Protein AF-0000000069362728 (afdb_homodimer)

Secondary structure (DSSP, 8-state):
----EEEEEEEEE--SEEEEEEEEEEETTEEEEEEEEEEE-----S-S----HHHHHHTT-EEETTTTEEEEE-SSSEEEEE--HHHHHHHHHHHHHSPPPP-------HHHHT---------S--------SS---/----EEEEEEEEE--SEEEEEEEEEEETTEEEEEEEEEEE-----S-S----HHHHHHTT-EEETTTTEEEEE-SSSEEEEE--HHHHHHHHHHHHHSPPPP-------HHHHT---------S--------SS---

Nearest PDB structures (foldseek):
  7v63-assembly1_B  TM=3.447E-01  e=6.177E+00  Homo sapiens
  7v63-assembly1_B  TM=3.449E-01  e=6.042E+00  Homo sapiens

Solvent-accessible surface area (backbone atoms only — not comparable to full-atom values): 16679 Å² total; per-residue (Å²): 129,82,68,62,46,64,24,78,28,74,36,27,36,75,44,77,44,73,46,77,43,82,45,71,47,48,48,89,84,27,40,43,73,44,82,36,80,41,74,40,62,89,60,47,62,58,58,94,74,80,84,48,67,68,53,37,35,77,49,45,34,36,38,20,75,62,75,37,34,38,35,24,71,35,94,81,44,74,19,56,40,69,68,51,68,70,58,52,49,50,31,51,53,44,48,71,64,49,74,80,36,81,66,64,80,88,64,79,49,51,76,63,62,66,57,59,80,68,68,75,62,68,77,73,79,68,73,75,68,69,74,66,83,71,85,82,129,129,83,68,62,46,65,27,74,58,52,35,26,43,74,45,77,44,74,47,76,43,82,43,72,47,48,49,88,85,27,41,46,74,44,82,36,81,40,71,41,62,90,60,44,61,58,56,94,74,81,83,48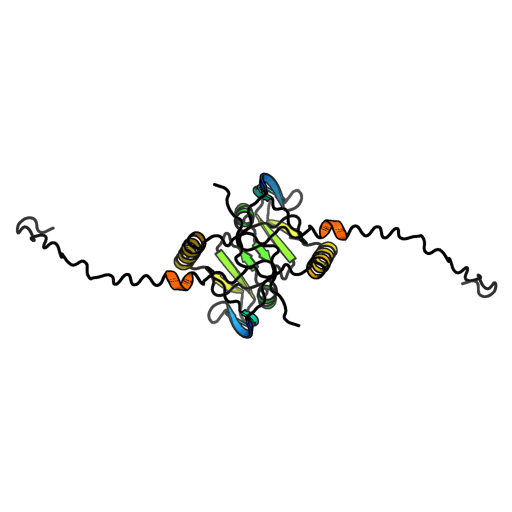,69,68,55,40,35,76,49,44,34,36,37,21,76,62,74,38,35,36,35,26,69,35,94,80,42,75,18,57,40,69,68,51,69,70,58,52,49,50,31,50,53,44,48,71,65,48,72,79,33,81,65,66,80,86,62,79,49,52,76,63,63,67,56,59,80,67,68,75,62,69,78,74,79,70,72,75,68,71,76,67,84,72,85,82,128

pLDDT: mean 73.26, std 24.95, range [25.95, 98.44]

Sequence (274 aa):
MTTALTGFTGYSISPLRTTVLPTTLGEEPRMKTVMTTFMVVDLPSAYNVILGRSTLNMIQAVVSTYHKTIKFPTSVRIGEAWSDPRELRQCYLTTVALPPKPRPTTVPDPREALVPQMMLEPPESLIEVPLKQGKPDMTTALTGFTGYSISPLRTTVLPTTLGEEPRMKTVMTTFMVVDLPSAYNVILGRSTLNMIQAVVSTYHKTIKFPTSVRIGEAWSDPRELRQCYLTTVALPPKPRPTTVPDPREALVPQMMLEPPESLIEVPLKQGKPD

Structure (mmCIF, N/CA/C/O backbone):
data_AF-0000000069362728-model_v1
#
loop_
_entity.id
_entity.type
_entity.pdbx_description
1 polymer 'Reverse transcriptase domain-containing protein'
#
loop_
_atom_site.group_PDB
_atom_site.id
_atom_site.type_symbol
_atom_site.label_atom_id
_atom_site.label_alt_id
_atom_site.label_comp_id
_atom_site.label_asym_id
_atom_site.label_entity_id
_atom_site.label_seq_id
_atom_site.pdbx_PDB_ins_code
_atom_site.Cartn_x
_atom_site.Cartn_y
_atom_site.Cartn_z
_atom_site.occupancy
_atom_site.B_iso_or_equiv
_atom_site.auth_seq_id
_atom_site.auth_comp_id
_atom_site.auth_asym_id
_atom_site.auth_atom_id
_atom_site.pdbx_PDB_model_num
ATOM 1 N N . MET A 1 1 ? -20.312 9.367 13.242 1 36.09 1 MET A N 1
ATOM 2 C CA . MET A 1 1 ? -18.875 9.312 13.531 1 36.09 1 MET A CA 1
ATOM 3 C C . MET A 1 1 ? -18.047 9.523 12.266 1 36.09 1 MET A C 1
ATOM 5 O O . MET A 1 1 ? -18.266 8.844 11.266 1 36.09 1 MET A O 1
ATOM 9 N N . THR A 1 2 ? -17.688 10.703 12.125 1 48.38 2 THR A N 1
ATOM 10 C CA . THR A 1 2 ? -16.953 11.078 10.914 1 48.38 2 THR A CA 1
ATOM 11 C C . THR A 1 2 ? -15.617 10.352 10.844 1 48.38 2 THR A C 1
ATOM 13 O O . THR A 1 2 ? -14.805 10.445 11.773 1 48.38 2 THR A O 1
ATOM 16 N N . THR A 1 3 ? -15.555 9.211 10.242 1 58.31 3 THR A N 1
ATOM 17 C CA . THR A 1 3 ? -14.344 8.414 10.125 1 58.31 3 THR A CA 1
ATOM 18 C C . THR A 1 3 ? -13.227 9.227 9.477 1 58.31 3 THR A C 1
ATOM 20 O O . THR A 1 3 ? -13.414 9.828 8.422 1 58.31 3 THR A O 1
ATOM 23 N N . ALA A 1 4 ? -12.312 9.523 10.336 1 63.94 4 ALA A N 1
ATOM 24 C CA . ALA A 1 4 ? -11.156 10.273 9.852 1 63.94 4 ALA A CA 1
ATOM 25 C C . ALA A 1 4 ? -10.219 9.375 9.055 1 63.94 4 ALA A C 1
ATOM 27 O O . ALA A 1 4 ? -10.094 8.18 9.336 1 63.94 4 ALA A O 1
ATOM 28 N N . LEU A 1 5 ? -9.766 9.891 7.906 1 66.06 5 LEU A N 1
ATOM 29 C CA . LEU A 1 5 ? -8.742 9.203 7.117 1 66.06 5 LEU A CA 1
ATOM 30 C C . LEU A 1 5 ? -7.348 9.5 7.66 1 66.06 5 LEU A C 1
ATOM 32 O O . LEU A 1 5 ? -6.988 10.664 7.852 1 66.06 5 LEU A O 1
ATOM 36 N N . THR A 1 6 ? -6.691 8.453 8.094 1 65.81 6 THR A N 1
ATOM 37 C CA . THR A 1 6 ? -5.332 8.609 8.594 1 65.81 6 THR A CA 1
ATOM 38 C C . THR A 1 6 ? -4.324 7.988 7.633 1 65.81 6 THR A C 1
ATOM 40 O O . THR A 1 6 ? -4.598 6.949 7.031 1 65.81 6 THR A O 1
ATOM 43 N N . GLY A 1 7 ? -3.135 8.695 7.551 1 64.88 7 GLY A N 1
ATOM 44 C CA . GLY A 1 7 ? -2.053 8.125 6.766 1 64.88 7 GLY A CA 1
ATOM 45 C C . GLY A 1 7 ? -1.811 8.867 5.461 1 64.88 7 GLY A C 1
ATOM 46 O O . GLY A 1 7 ? -0.967 9.758 5.395 1 64.88 7 GLY A O 1
ATOM 47 N N . PHE A 1 8 ? -2.742 8.508 4.547 1 64 8 PHE A N 1
ATOM 48 C CA . PHE A 1 8 ? -2.555 9.133 3.242 1 64 8 PHE A CA 1
ATOM 49 C C . PHE A 1 8 ? -3.145 10.539 3.229 1 64 8 PHE A C 1
ATOM 51 O O . PHE A 1 8 ? -4.332 10.719 2.953 1 64 8 PHE A O 1
ATOM 58 N N . THR A 1 9 ? -2.197 11.383 3.68 1 64.25 9 THR A N 1
ATOM 59 C CA . THR A 1 9 ? -2.609 12.781 3.688 1 64.25 9 THR A CA 1
ATOM 60 C C . THR A 1 9 ? -1.762 13.602 2.719 1 64.25 9 THR A C 1
ATOM 62 O O . THR A 1 9 ? -0.705 13.148 2.273 1 64.25 9 THR A O 1
ATOM 65 N N . GLY A 1 10 ? -2.246 14.336 1.897 1 64 10 GLY A N 1
ATOM 66 C CA . GLY A 1 10 ? -1.568 15.25 0.991 1 64 10 GLY A CA 1
ATOM 67 C C . GLY A 1 10 ? -0.46 16.047 1.66 1 64 10 GLY A C 1
ATOM 68 O O . GLY A 1 10 ? 0.234 16.828 1.007 1 64 10 GLY A O 1
ATOM 69 N N . TYR A 1 11 ? -0.183 15.688 2.867 1 64.88 11 TYR A N 1
ATOM 70 C CA . TYR A 1 11 ? 0.818 16.453 3.596 1 64.88 11 TYR A CA 1
ATOM 71 C C . TYR A 1 11 ? 2.197 15.828 3.461 1 64.88 11 TYR A C 1
ATOM 73 O O . TYR A 1 11 ? 2.316 14.648 3.115 1 64.88 11 TYR A O 1
ATOM 81 N N . SER A 1 12 ? 3.164 16.719 3.684 1 67.88 12 SER A N 1
ATOM 82 C CA . SER A 1 12 ? 4.547 16.266 3.607 1 67.88 12 SER A CA 1
ATOM 83 C C . SER A 1 12 ? 5.254 16.406 4.949 1 67.88 12 SER A C 1
ATOM 85 O O . SER A 1 12 ? 4.957 17.328 5.715 1 67.88 12 SER A O 1
ATOM 87 N N . ILE A 1 13 ? 6.043 15.445 5.23 1 73.38 13 ILE A N 1
ATOM 88 C CA . ILE A 1 13 ? 6.875 15.492 6.43 1 73.38 13 ILE A CA 1
ATOM 89 C C . ILE A 1 13 ? 8.344 15.391 6.047 1 73.38 13 ILE A C 1
ATOM 91 O O . ILE A 1 13 ? 8.703 14.68 5.102 1 73.38 13 ILE A O 1
ATOM 95 N N . SER A 1 14 ? 9.102 16.219 6.809 1 75.81 14 SER A N 1
ATOM 96 C CA . SER A 1 14 ? 10.547 16.094 6.613 1 75.81 14 SER A CA 1
ATOM 97 C C . SER A 1 14 ? 11.133 14.984 7.465 1 75.81 14 SER A C 1
ATOM 99 O O . SER A 1 14 ? 10.961 14.969 8.688 1 75.81 14 SER A O 1
ATOM 101 N N . PRO A 1 15 ? 11.797 14.141 6.801 1 82 15 PRO A N 1
ATOM 102 C CA . PRO A 1 15 ? 12.406 13.078 7.598 1 82 15 PRO A CA 1
ATOM 103 C C . PRO A 1 15 ? 13.539 13.586 8.484 1 82 15 PRO A C 1
ATOM 105 O O . PRO A 1 15 ? 14.203 14.57 8.148 1 82 15 PRO A O 1
ATOM 108 N N . LEU A 1 16 ? 13.703 12.938 9.609 1 86.56 16 LEU A N 1
ATOM 109 C CA . LEU A 1 16 ? 14.82 13.242 10.492 1 86.56 16 LEU A CA 1
ATOM 110 C C . LEU A 1 16 ? 16.156 12.898 9.836 1 86.56 16 LEU A C 1
ATOM 112 O O . LEU A 1 16 ? 17.125 13.648 9.953 1 86.56 16 LEU A O 1
ATOM 116 N N . ARG A 1 17 ? 16.172 11.805 9.188 1 90.56 17 ARG A N 1
ATOM 117 C CA . ARG A 1 17 ? 17.359 11.32 8.492 1 90.56 17 ARG A CA 1
ATOM 118 C C . ARG A 1 17 ? 17 10.203 7.512 1 90.56 17 ARG A C 1
ATOM 120 O O . ARG A 1 17 ? 15.875 9.695 7.527 1 90.56 17 ARG A O 1
ATOM 127 N N . THR A 1 18 ? 17.969 10.016 6.715 1 90.75 18 THR A N 1
ATOM 128 C CA . THR A 1 18 ? 17.891 8.867 5.812 1 90.75 18 THR A CA 1
ATOM 129 C C . THR A 1 18 ? 19 7.863 6.125 1 90.75 18 THR A C 1
ATOM 131 O O . THR A 1 18 ? 20.125 8.25 6.461 1 90.75 18 THR A O 1
ATOM 134 N N . THR A 1 19 ? 18.656 6.621 6.086 1 94.25 19 THR A N 1
ATOM 135 C CA . THR A 1 19 ? 19.641 5.574 6.348 1 94.25 19 THR A CA 1
ATOM 136 C C . THR A 1 19 ? 19.438 4.391 5.406 1 94.25 19 THR A C 1
ATOM 138 O O . THR A 1 19 ? 18.328 4.18 4.902 1 94.25 19 THR A O 1
ATOM 141 N N . VAL A 1 20 ? 20.531 3.705 5.164 1 95.94 20 VAL A N 1
ATOM 142 C CA . VAL A 1 20 ? 20.484 2.49 4.355 1 95.94 20 VAL A CA 1
ATOM 143 C C . VAL A 1 20 ? 20.719 1.269 5.242 1 95.94 20 VAL A C 1
ATOM 145 O O . VAL A 1 20 ? 21.703 1.194 5.961 1 95.94 20 VAL A O 1
ATOM 148 N N . LEU A 1 21 ? 19.766 0.344 5.25 1 96.75 21 LEU A N 1
ATOM 149 C CA . LEU A 1 21 ? 19.844 -0.857 6.07 1 96.75 21 LEU A CA 1
ATOM 150 C C . LEU A 1 21 ? 19.547 -2.102 5.246 1 96.75 21 LEU A C 1
ATOM 152 O O . LEU A 1 21 ? 18.734 -2.051 4.309 1 96.75 21 LEU A O 1
ATOM 156 N N . PRO A 1 22 ? 20.219 -3.25 5.621 1 97.5 22 PRO A N 1
ATOM 157 C CA . PRO A 1 22 ? 19.781 -4.504 5.008 1 97.5 22 PRO A CA 1
ATOM 158 C C . PRO A 1 22 ? 18.391 -4.941 5.484 1 97.5 22 PRO A C 1
ATOM 160 O O . PRO A 1 22 ? 18.125 -4.918 6.688 1 97.5 22 PRO A O 1
ATOM 163 N N . THR A 1 23 ? 17.531 -5.207 4.551 1 96.94 23 THR A N 1
ATOM 164 C CA . THR A 1 23 ? 16.188 -5.727 4.824 1 96.94 23 THR A CA 1
ATOM 165 C C . THR A 1 23 ? 16.047 -7.152 4.309 1 96.94 23 THR A C 1
ATOM 167 O O . THR A 1 23 ? 16.25 -7.41 3.119 1 96.94 23 THR A O 1
ATOM 170 N N . THR A 1 24 ? 15.742 -8.094 5.23 1 96.75 24 THR A N 1
ATOM 171 C CA . THR A 1 24 ? 15.625 -9.492 4.852 1 96.75 24 THR A CA 1
ATOM 172 C C . THR A 1 24 ? 14.18 -9.969 4.973 1 96.75 24 THR A C 1
ATOM 174 O O . THR A 1 24 ? 13.523 -9.727 5.988 1 96.75 24 THR A O 1
ATOM 177 N N . LEU A 1 25 ? 13.75 -10.539 3.938 1 96.69 25 LEU A N 1
ATOM 178 C CA . LEU A 1 25 ? 12.445 -11.195 3.967 1 96.69 25 LEU A CA 1
ATOM 179 C C . LEU A 1 25 ? 12.602 -12.711 3.893 1 96.69 25 LEU A C 1
ATOM 181 O O . LEU A 1 25 ? 13.43 -13.219 3.135 1 96.69 25 LEU A O 1
ATOM 185 N N . GLY A 1 26 ? 11.703 -13.352 4.609 1 95.06 26 GLY A N 1
ATOM 186 C CA . GLY A 1 26 ? 11.734 -14.805 4.594 1 95.06 26 GLY A CA 1
ATOM 187 C C . GLY A 1 26 ? 12.719 -15.398 5.586 1 95.06 26 GLY A C 1
ATOM 188 O O . GLY A 1 26 ? 13.305 -14.672 6.391 1 95.06 26 GLY A O 1
ATOM 189 N N . GLU A 1 27 ? 12.758 -16.719 5.57 1 93.25 27 GLU A N 1
ATOM 190 C CA . GLU A 1 27 ? 13.664 -17.484 6.426 1 93.25 27 GLU A CA 1
ATOM 191 C C . GLU A 1 27 ? 14.523 -18.438 5.609 1 93.25 27 GLU A C 1
ATOM 193 O O . GLU A 1 27 ? 14.148 -18.828 4.504 1 93.25 27 GLU A O 1
ATOM 198 N N . GLU A 1 28 ? 15.68 -18.766 6.176 1 92.56 28 GLU A N 1
ATOM 199 C CA . GLU A 1 28 ? 16.547 -19.719 5.492 1 92.56 28 GLU A CA 1
ATOM 200 C C . GLU A 1 28 ? 15.836 -21.047 5.266 1 92.56 28 GLU A C 1
ATOM 202 O O . GLU A 1 28 ? 15.102 -21.516 6.133 1 92.56 28 GLU A O 1
ATOM 207 N N . PRO A 1 29 ? 16.062 -21.609 4.133 1 94.31 29 PRO A N 1
ATOM 208 C CA . PRO A 1 29 ? 16.969 -21.203 3.045 1 94.31 29 PRO A CA 1
ATOM 209 C C . PRO A 1 29 ? 16.281 -20.281 2.031 1 94.31 29 PRO A C 1
ATOM 211 O O . PRO A 1 29 ? 16.922 -19.859 1.067 1 94.31 29 PRO A O 1
ATOM 214 N N . ARG A 1 30 ? 15.031 -20.016 2.201 1 96.12 30 ARG A N 1
ATOM 215 C CA . ARG A 1 30 ? 14.281 -19.203 1.245 1 96.12 30 ARG A CA 1
ATOM 216 C C . ARG A 1 30 ? 14.141 -17.766 1.736 1 96.12 30 ARG A C 1
ATOM 218 O O . ARG A 1 30 ? 13.062 -17.359 2.162 1 96.12 30 ARG A O 1
ATOM 225 N N . MET A 1 31 ? 15.305 -17.078 1.645 1 96.06 31 MET A N 1
ATOM 226 C CA . MET A 1 31 ? 15.305 -15.695 2.105 1 96.06 31 MET A CA 1
ATOM 227 C C . MET A 1 31 ? 15.953 -14.781 1.074 1 96.06 31 MET A C 1
ATOM 229 O O . MET A 1 31 ? 16.703 -15.242 0.207 1 96.06 31 MET A O 1
ATOM 233 N N . LYS A 1 32 ? 15.633 -13.547 1.107 1 96.5 32 LYS A N 1
ATOM 234 C CA . LYS A 1 32 ? 16.188 -12.508 0.244 1 96.5 32 LYS A CA 1
ATOM 235 C C . LYS A 1 32 ? 16.5 -11.242 1.036 1 96.5 32 LYS A C 1
ATOM 237 O O . LYS A 1 32 ? 15.672 -10.789 1.831 1 96.5 32 LYS A O 1
ATOM 242 N N . THR A 1 33 ? 17.75 -10.773 0.874 1 96.88 33 THR A N 1
ATOM 243 C CA . THR A 1 33 ? 18.188 -9.547 1.538 1 96.88 33 THR A CA 1
ATOM 244 C C . THR A 1 33 ? 18.484 -8.461 0.516 1 96.88 33 THR A C 1
ATOM 246 O O . THR A 1 33 ? 19.172 -8.703 -0.481 1 96.88 33 THR A O 1
ATOM 249 N N . VAL A 1 34 ? 17.906 -7.285 0.786 1 97.38 34 VAL A N 1
ATOM 250 C CA . VAL A 1 34 ? 18.188 -6.133 -0.065 1 97.38 34 VAL A CA 1
ATOM 251 C C . VAL A 1 34 ? 18.594 -4.941 0.796 1 97.38 34 VAL A C 1
ATOM 253 O O . VAL A 1 34 ? 18.219 -4.863 1.971 1 97.38 34 VAL A O 1
ATOM 256 N N . MET A 1 35 ? 19.344 -4.027 0.159 1 97.88 35 MET A N 1
ATOM 257 C CA . MET A 1 35 ? 19.672 -2.773 0.833 1 97.88 35 MET A CA 1
ATOM 258 C C . MET A 1 35 ? 18.578 -1.732 0.606 1 97.88 35 MET A C 1
ATOM 260 O O . MET A 1 35 ? 18.344 -1.31 -0.527 1 97.88 35 MET A O 1
ATOM 264 N N . THR A 1 36 ? 17.938 -1.328 1.746 1 96.31 36 THR A N 1
ATOM 265 C CA . THR A 1 36 ? 16.797 -0.416 1.655 1 96.31 36 THR A CA 1
ATOM 266 C C . THR A 1 36 ? 17.156 0.948 2.24 1 96.31 36 THR A C 1
ATOM 268 O O . THR A 1 36 ? 17.797 1.031 3.293 1 96.31 36 THR A O 1
ATOM 271 N N . THR A 1 37 ? 16.75 2.004 1.484 1 93.94 37 THR A N 1
ATOM 272 C CA . THR A 1 37 ? 16.844 3.354 2.025 1 93.94 37 THR A CA 1
ATOM 273 C C . THR A 1 37 ? 15.602 3.693 2.848 1 93.94 37 THR A C 1
ATOM 275 O O . THR A 1 37 ? 14.484 3.699 2.322 1 93.94 37 THR A O 1
ATOM 278 N N . PHE A 1 38 ? 15.859 3.994 4.109 1 92.44 38 PHE A N 1
ATOM 279 C CA . PHE A 1 38 ? 14.766 4.363 5 1 92.44 38 PHE A CA 1
ATOM 280 C C . PHE A 1 38 ? 14.797 5.855 5.301 1 92.44 38 PHE A C 1
ATOM 282 O O . PHE A 1 38 ? 15.859 6.43 5.52 1 92.44 38 PHE A O 1
ATOM 289 N N . MET A 1 39 ? 13.633 6.445 5.176 1 88.62 39 MET A N 1
ATOM 290 C CA . MET A 1 39 ? 13.422 7.77 5.754 1 88.62 39 MET A CA 1
ATOM 291 C C . MET A 1 39 ? 12.898 7.664 7.18 1 88.62 39 MET A C 1
ATOM 293 O O . MET A 1 39 ? 11.836 7.086 7.418 1 88.62 39 MET A O 1
ATOM 297 N N . VAL A 1 40 ? 13.672 8.219 8.094 1 89 40 VAL A N 1
ATOM 298 C CA . VAL A 1 40 ? 13.312 8.117 9.5 1 89 40 VAL A CA 1
ATOM 299 C C . VAL A 1 40 ? 12.492 9.336 9.922 1 89 40 VAL A C 1
ATOM 301 O O . VAL A 1 40 ? 12.922 10.477 9.734 1 89 40 VAL A O 1
ATOM 304 N N . VAL A 1 41 ? 11.32 9.023 10.328 1 83.38 41 VAL A N 1
ATOM 305 C CA . VAL A 1 41 ? 10.438 10.094 10.781 1 83.38 41 VAL A CA 1
ATOM 306 C C . VAL A 1 41 ? 10.086 9.891 12.25 1 83.38 41 VAL A C 1
ATOM 308 O O . VAL A 1 41 ? 10.086 8.758 12.742 1 83.38 41 VAL A O 1
ATOM 311 N N . ASP A 1 42 ? 9.93 11.016 12.867 1 79.56 42 ASP A N 1
ATOM 312 C CA . ASP A 1 42 ? 9.531 10.977 14.273 1 79.56 42 ASP A CA 1
ATOM 313 C C . ASP A 1 42 ? 8.055 11.305 14.438 1 79.56 42 ASP A C 1
ATOM 315 O O . ASP A 1 42 ? 7.691 12.453 14.711 1 79.56 42 ASP A O 1
ATOM 319 N N . LEU A 1 43 ? 7.215 10.289 14.281 1 76 43 LEU A N 1
ATOM 320 C CA . LEU A 1 43 ? 5.77 10.43 14.422 1 76 43 LEU A CA 1
ATOM 321 C C . LEU A 1 43 ? 5.168 9.195 15.078 1 76 43 LEU A C 1
ATOM 323 O O . LEU A 1 43 ? 5.656 8.078 14.883 1 76 43 LEU A O 1
ATOM 327 N N . PRO A 1 44 ? 4.168 9.461 15.852 1 75 44 PRO A N 1
ATOM 328 C CA . PRO A 1 44 ? 3.449 8.305 16.375 1 75 44 PRO A CA 1
ATOM 329 C C . PRO A 1 44 ? 2.844 7.438 15.273 1 75 44 PRO A C 1
ATOM 331 O O . PRO A 1 44 ? 2.197 7.953 14.359 1 75 44 PRO A O 1
ATOM 334 N N . SER A 1 45 ? 3.215 6.168 15.367 1 77.62 45 SER A N 1
ATOM 335 C CA . SER A 1 45 ? 2.709 5.234 14.367 1 77.62 45 SER A CA 1
ATOM 336 C C . SER A 1 45 ? 2.553 3.834 14.945 1 77.62 45 SER A C 1
ATOM 338 O O . SER A 1 45 ? 3.234 3.473 15.906 1 77.62 45 SER A O 1
ATOM 340 N N . ALA A 1 46 ? 1.625 3.16 14.367 1 79.69 46 ALA A N 1
ATOM 341 C CA . ALA A 1 46 ? 1.455 1.756 14.727 1 79.69 46 ALA A CA 1
ATOM 342 C C . ALA A 1 46 ? 2.572 0.899 14.141 1 79.69 46 ALA A C 1
ATOM 344 O O . ALA A 1 46 ? 2.754 -0.255 14.539 1 79.69 46 ALA A O 1
ATOM 345 N N . TYR A 1 47 ? 3.297 1.505 13.273 1 83.25 47 TYR A N 1
ATOM 346 C CA . TYR A 1 47 ? 4.324 0.746 12.562 1 83.25 47 TYR A CA 1
ATOM 347 C C . TYR A 1 47 ? 5.707 1.322 12.836 1 83.25 47 TYR A C 1
ATOM 349 O O . TYR A 1 47 ? 5.875 2.541 12.914 1 83.25 47 TYR A O 1
ATOM 357 N N . ASN A 1 48 ? 6.629 0.385 12.891 1 83.69 48 ASN A N 1
ATOM 358 C CA . ASN A 1 48 ? 8.016 0.815 12.984 1 83.69 48 ASN A CA 1
ATOM 359 C C . ASN A 1 48 ? 8.633 1.027 11.602 1 83.69 48 ASN A C 1
ATOM 361 O O . ASN A 1 48 ? 9.562 1.823 11.453 1 83.69 48 ASN A O 1
ATOM 365 N N . VAL A 1 49 ? 8.102 0.218 10.695 1 89.56 49 VAL A N 1
ATOM 366 C CA . VAL A 1 49 ? 8.625 0.287 9.336 1 89.56 49 VAL A CA 1
ATOM 367 C C . VAL A 1 49 ? 7.48 0.148 8.328 1 89.56 49 VAL A C 1
ATOM 369 O O . VAL A 1 49 ? 6.586 -0.683 8.508 1 89.56 49 VAL A O 1
ATOM 372 N N . ILE A 1 50 ? 7.523 0.956 7.418 1 87.19 50 ILE A N 1
ATOM 373 C CA . ILE A 1 50 ? 6.668 0.804 6.246 1 87.19 50 ILE A CA 1
ATOM 374 C C . ILE A 1 50 ? 7.527 0.573 5.008 1 87.19 50 ILE A C 1
ATOM 376 O O . ILE A 1 50 ? 8.375 1.402 4.668 1 87.19 50 ILE A O 1
ATOM 380 N N . LEU A 1 51 ? 7.297 -0.507 4.348 1 90.88 51 LEU A N 1
ATOM 381 C CA . LEU A 1 51 ? 8.031 -0.801 3.121 1 90.88 51 LEU A CA 1
ATOM 382 C C . LEU A 1 51 ? 7.32 -0.206 1.91 1 90.88 51 LEU A C 1
ATOM 384 O O . LEU A 1 51 ? 6.145 -0.5 1.666 1 90.88 51 LEU A O 1
ATOM 388 N N . GLY A 1 52 ? 7.988 0.586 1.282 1 87.31 52 GLY A N 1
ATOM 389 C CA . GLY A 1 52 ? 7.422 1.197 0.089 1 87.31 52 GLY A CA 1
ATOM 390 C C . GLY A 1 52 ? 7.609 0.354 -1.158 1 87.31 52 GLY A C 1
ATOM 391 O O . GLY A 1 52 ? 8.242 -0.701 -1.111 1 87.31 52 GLY A O 1
ATOM 392 N N . ARG A 1 53 ? 7.121 0.9 -2.189 1 87.81 53 ARG A N 1
ATOM 393 C CA . ARG A 1 53 ? 7.117 0.211 -3.477 1 87.81 53 ARG A CA 1
ATOM 394 C C . ARG A 1 53 ? 8.539 -0.107 -3.934 1 87.81 53 ARG A C 1
ATOM 396 O O . ARG A 1 53 ? 8.781 -1.159 -4.527 1 87.81 53 ARG A O 1
ATOM 403 N N . SER A 1 54 ? 9.43 0.785 -3.703 1 90.56 54 SER A N 1
ATOM 404 C CA . SER A 1 54 ? 10.805 0.577 -4.137 1 90.56 54 SER A CA 1
ATOM 405 C C . SER A 1 54 ? 11.391 -0.694 -3.529 1 90.56 54 SER A C 1
ATOM 407 O O . SER A 1 54 ? 11.984 -1.509 -4.238 1 90.56 54 SER A O 1
ATOM 409 N N . THR A 1 55 ? 11.195 -0.801 -2.246 1 95.06 55 THR A N 1
ATOM 410 C CA . THR A 1 55 ? 11.703 -1.992 -1.573 1 95.06 55 THR A CA 1
ATOM 411 C C . THR A 1 55 ? 10.969 -3.24 -2.061 1 95.06 55 THR A C 1
ATOM 413 O O . THR A 1 55 ? 11.602 -4.266 -2.33 1 95.06 55 THR A O 1
ATOM 416 N N . LEU A 1 56 ? 9.719 -3.184 -2.199 1 96.31 56 LEU A N 1
ATOM 417 C CA . LEU A 1 56 ? 8.922 -4.316 -2.658 1 96.31 56 LEU A CA 1
ATOM 418 C C . LEU A 1 56 ? 9.344 -4.742 -4.062 1 96.31 56 LEU A C 1
ATOM 420 O O . LEU A 1 56 ? 9.367 -5.934 -4.371 1 96.31 56 LEU A O 1
ATOM 424 N N . ASN A 1 57 ? 9.672 -3.779 -4.832 1 96.38 57 ASN A N 1
ATOM 425 C CA . ASN A 1 57 ? 10.117 -4.082 -6.188 1 96.38 57 ASN A CA 1
ATOM 426 C C . ASN A 1 57 ? 11.484 -4.762 -6.188 1 96.38 57 ASN A C 1
ATOM 428 O O . ASN A 1 57 ? 11.711 -5.703 -6.949 1 96.38 57 ASN A O 1
ATOM 432 N N . MET A 1 58 ? 12.336 -4.258 -5.348 1 96.81 58 MET A N 1
ATOM 433 C CA . MET A 1 58 ? 13.664 -4.859 -5.258 1 96.81 58 MET A CA 1
ATOM 434 C C . MET A 1 58 ? 13.57 -6.336 -4.879 1 96.81 58 MET A C 1
ATOM 436 O O . MET A 1 58 ? 14.367 -7.152 -5.34 1 96.81 58 MET A O 1
ATOM 440 N N . ILE A 1 59 ? 12.57 -6.641 -4.137 1 97.12 59 ILE A N 1
ATOM 441 C CA . ILE A 1 59 ? 12.398 -8.008 -3.664 1 97.12 59 ILE A CA 1
ATOM 442 C C . ILE A 1 59 ? 11.484 -8.781 -4.625 1 97.12 59 ILE A C 1
ATOM 444 O O . ILE A 1 59 ? 11.289 -9.984 -4.465 1 97.12 59 ILE A O 1
ATOM 448 N N . GLN A 1 60 ? 10.945 -8.047 -5.59 1 98 60 GLN A N 1
ATOM 449 C CA . GLN A 1 60 ? 9.969 -8.602 -6.523 1 98 60 GLN A CA 1
ATOM 450 C C . GLN A 1 60 ? 8.812 -9.258 -5.781 1 98 60 GLN A C 1
ATOM 452 O O . GLN A 1 60 ? 8.438 -10.391 -6.09 1 98 60 GLN A O 1
ATOM 457 N N . ALA A 1 61 ? 8.344 -8.562 -4.855 1 98.06 61 ALA A N 1
ATOM 458 C CA . ALA A 1 61 ? 7.324 -9.086 -3.949 1 98.06 61 ALA A CA 1
ATOM 459 C C . ALA A 1 61 ? 5.965 -9.172 -4.645 1 98.06 61 ALA A C 1
ATOM 461 O O . ALA A 1 61 ? 5.586 -8.273 -5.398 1 98.06 61 ALA A O 1
ATOM 462 N N . VAL A 1 62 ? 5.312 -10.266 -4.41 1 98.44 62 VAL A N 1
ATOM 463 C CA . VAL A 1 62 ? 3.893 -10.438 -4.703 1 98.44 62 VAL A CA 1
ATOM 464 C C . VAL A 1 62 ? 3.096 -10.461 -3.4 1 98.44 62 VAL A C 1
ATOM 466 O O . VAL A 1 62 ? 3.316 -11.328 -2.547 1 98.44 62 VAL A O 1
ATOM 469 N N . VAL A 1 63 ? 2.16 -9.516 -3.309 1 97.88 63 VAL A N 1
ATOM 470 C CA . VAL A 1 63 ? 1.531 -9.281 -2.014 1 97.88 63 VAL A CA 1
ATOM 471 C C . VAL A 1 63 ? 0.046 -9.625 -2.09 1 97.88 63 VAL A C 1
ATOM 473 O O . VAL A 1 63 ? -0.641 -9.234 -3.037 1 97.88 63 VAL A O 1
ATOM 476 N N . SER A 1 64 ? -0.405 -10.328 -1.068 1 97.69 64 SER A N 1
ATOM 477 C CA . SER A 1 64 ? -1.832 -10.539 -0.845 1 97.69 64 SER A CA 1
ATOM 478 C C . SER A 1 64 ? -2.225 -10.195 0.587 1 97.69 64 SER A C 1
ATOM 480 O O . SER A 1 64 ? -1.91 -10.938 1.52 1 97.69 64 SER A O 1
ATOM 482 N N . THR A 1 65 ? -2.875 -9.141 0.705 1 94.06 65 THR A N 1
ATOM 483 C CA . THR A 1 65 ? -3.33 -8.781 2.043 1 94.06 65 THR A CA 1
ATOM 484 C C . THR A 1 65 ? -4.457 -9.703 2.498 1 94.06 65 THR A C 1
ATOM 486 O O . THR A 1 65 ? -4.637 -9.93 3.697 1 94.06 65 THR A O 1
ATOM 489 N N . TYR A 1 66 ? -5.203 -10.289 1.615 1 94.94 66 TYR A N 1
ATOM 490 C CA . TYR A 1 66 ? -6.25 -11.258 1.912 1 94.94 66 TYR A CA 1
ATOM 491 C C . TYR A 1 66 ? -5.66 -12.508 2.568 1 94.94 66 TYR A C 1
ATOM 493 O O . TYR A 1 66 ? -6.168 -12.969 3.594 1 94.94 66 TYR A O 1
ATOM 501 N N . HIS A 1 67 ? -4.617 -12.875 2 1 95.38 67 HIS A N 1
ATOM 502 C CA . HIS A 1 67 ? -3.975 -14.078 2.518 1 95.38 67 HIS A CA 1
ATOM 503 C C . HIS A 1 67 ? -2.914 -13.734 3.557 1 95.38 67 HIS A C 1
ATOM 505 O O . HIS A 1 67 ? -2.283 -14.625 4.129 1 95.38 67 HIS A O 1
ATOM 511 N N . LYS A 1 68 ? -2.641 -12.453 3.701 1 94.75 68 LYS A N 1
ATOM 512 C CA . LYS A 1 68 ? -1.665 -11.961 4.668 1 94.75 68 LYS A CA 1
ATOM 513 C C . LYS A 1 68 ? -0.282 -12.547 4.41 1 94.75 68 LYS A C 1
ATOM 515 O O . LYS A 1 68 ? 0.396 -12.984 5.34 1 94.75 68 LYS A O 1
ATOM 520 N N . THR A 1 69 ? 0.047 -12.523 3.133 1 96.31 69 THR A N 1
ATOM 521 C CA . THR A 1 69 ? 1.287 -13.18 2.729 1 96.31 69 THR A CA 1
ATOM 522 C C . THR A 1 69 ? 2.014 -12.352 1.672 1 96.31 69 THR A C 1
ATOM 524 O O . THR A 1 69 ? 1.381 -11.625 0.898 1 96.31 69 THR A O 1
ATOM 527 N N . ILE A 1 70 ? 3.277 -12.477 1.701 1 97.56 70 ILE A N 1
ATOM 528 C CA . ILE A 1 70 ? 4.168 -11.969 0.665 1 97.56 70 ILE A CA 1
ATOM 529 C C . ILE A 1 70 ? 4.992 -13.109 0.079 1 97.56 70 ILE A C 1
ATOM 531 O O . ILE A 1 70 ? 5.57 -13.906 0.819 1 97.56 70 ILE A O 1
ATOM 535 N N . LYS A 1 71 ? 5.004 -13.242 -1.178 1 98.19 71 LYS A N 1
ATOM 536 C CA . LYS A 1 71 ? 5.859 -14.195 -1.873 1 98.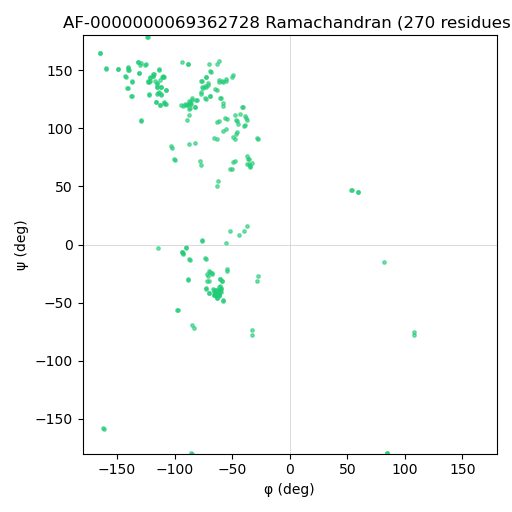19 71 LYS A CA 1
ATOM 537 C C . LYS A 1 71 ? 6.91 -13.484 -2.717 1 98.19 71 LYS A C 1
ATOM 539 O O . LYS A 1 71 ? 6.676 -12.375 -3.197 1 98.19 71 LYS A O 1
ATOM 544 N N . PHE A 1 72 ? 8.008 -14.125 -2.883 1 98.31 72 PHE A N 1
ATOM 545 C CA . PHE A 1 72 ? 9.109 -13.516 -3.617 1 98.31 72 PHE A CA 1
ATOM 546 C C . PHE A 1 72 ? 10.086 -14.578 -4.117 1 98.31 72 PHE A C 1
ATOM 548 O O . PHE A 1 72 ? 10.219 -15.641 -3.504 1 98.31 72 PHE A O 1
ATOM 555 N N . PRO A 1 73 ? 10.695 -14.266 -5.18 1 97.75 73 PRO A N 1
ATOM 556 C CA . PRO A 1 73 ? 11.68 -15.234 -5.672 1 97.75 73 PRO A CA 1
ATOM 557 C C . PRO A 1 73 ? 12.984 -15.203 -4.875 1 97.75 73 PRO A C 1
ATOM 559 O O . PRO A 1 73 ? 13.414 -14.141 -4.43 1 97.75 73 PRO A O 1
ATOM 562 N N . THR A 1 74 ? 13.508 -16.375 -4.656 1 96.69 74 THR A N 1
ATOM 563 C CA . THR A 1 74 ? 14.836 -16.516 -4.07 1 96.69 74 THR A CA 1
ATOM 564 C C . THR A 1 74 ? 15.742 -17.328 -4.984 1 96.69 74 THR A C 1
ATOM 566 O O . THR A 1 74 ? 15.352 -17.703 -6.094 1 96.69 74 THR A O 1
ATOM 569 N N . SER A 1 75 ? 17.016 -17.5 -4.559 1 92.38 75 SER A N 1
ATOM 570 C CA . SER A 1 75 ? 17.969 -18.281 -5.332 1 92.38 75 SER A CA 1
ATOM 571 C C . SER A 1 75 ? 17.594 -19.766 -5.352 1 92.38 75 SER A C 1
ATOM 573 O O . SER A 1 75 ? 18.016 -20.5 -6.242 1 92.38 75 SER A O 1
ATOM 575 N N . VAL A 1 76 ? 16.891 -20.25 -4.422 1 91.81 76 VAL A N 1
ATOM 576 C CA . VAL A 1 76 ? 16.531 -21.656 -4.34 1 91.81 76 VAL A CA 1
ATOM 577 C C . VAL A 1 76 ? 15.125 -21.875 -4.906 1 91.81 76 VAL A C 1
ATOM 579 O O . VAL A 1 76 ? 14.906 -22.75 -5.742 1 91.81 76 VAL A O 1
ATOM 582 N N . ARG A 1 77 ? 14.172 -21.219 -4.414 1 93.94 77 ARG A N 1
ATOM 583 C CA . ARG A 1 77 ? 12.766 -21.281 -4.781 1 93.94 77 ARG A CA 1
ATOM 584 C C . ARG A 1 77 ? 12.016 -20.047 -4.305 1 93.94 77 ARG A C 1
ATOM 586 O O . ARG A 1 77 ? 12.617 -18.984 -4.09 1 93.94 77 ARG A O 1
ATOM 593 N N . ILE A 1 78 ? 10.75 -20.188 -4.188 1 97.12 78 ILE A N 1
ATOM 594 C CA . ILE A 1 78 ? 9.898 -19.078 -3.748 1 97.12 78 ILE A CA 1
ATOM 595 C C . ILE A 1 78 ? 9.945 -18.969 -2.227 1 97.12 78 ILE A C 1
ATOM 597 O O . ILE A 1 78 ? 9.828 -19.969 -1.518 1 97.12 78 ILE A O 1
ATOM 601 N N . GLY A 1 79 ? 10.305 -17.781 -1.848 1 97.5 79 GLY A N 1
ATOM 602 C CA . GLY A 1 79 ? 10.18 -17.453 -0.437 1 97.5 79 GLY A CA 1
ATOM 603 C C . GLY A 1 79 ? 8.812 -16.891 -0.077 1 97.5 79 GLY A C 1
ATOM 604 O O . GLY A 1 79 ? 8.094 -16.391 -0.944 1 97.5 79 GLY A O 1
ATOM 605 N N . GLU A 1 80 ? 8.477 -17.078 1.244 1 96.69 80 GLU A N 1
ATOM 606 C CA . GLU A 1 80 ? 7.207 -16.578 1.747 1 96.69 80 GLU A CA 1
ATOM 607 C C . GLU A 1 80 ? 7.379 -15.922 3.115 1 96.69 80 GLU A C 1
ATOM 609 O O . GLU A 1 80 ? 8.203 -16.359 3.92 1 96.69 80 GLU A O 1
ATOM 614 N N . ALA A 1 81 ? 6.695 -14.844 3.293 1 95.44 81 ALA A N 1
ATOM 615 C CA . ALA A 1 81 ? 6.535 -14.219 4.602 1 95.44 81 ALA A CA 1
ATOM 616 C C . ALA A 1 81 ? 5.059 -14.07 4.961 1 95.44 81 ALA A C 1
ATOM 618 O O . ALA A 1 81 ? 4.242 -13.703 4.113 1 95.44 81 ALA A O 1
ATOM 619 N N . TRP A 1 82 ? 4.781 -14.328 6.242 1 94.5 82 TRP A N 1
ATOM 620 C CA . TRP A 1 82 ? 3.406 -14.266 6.723 1 94.5 82 TRP A CA 1
ATOM 621 C C . TRP A 1 82 ? 3.27 -13.25 7.855 1 94.5 82 TRP A C 1
ATOM 623 O O . TRP A 1 82 ? 4.191 -13.078 8.656 1 94.5 82 TRP A O 1
ATOM 633 N N . SER A 1 83 ? 2.129 -12.617 7.793 1 90.88 83 SER A N 1
ATOM 634 C CA . SER A 1 83 ? 1.846 -11.75 8.93 1 90.88 83 SER A CA 1
ATOM 635 C C . SER A 1 83 ? 1.509 -12.555 10.172 1 90.88 83 SER A C 1
ATOM 637 O O . SER A 1 83 ? 0.851 -13.594 10.086 1 90.88 83 SER A O 1
ATOM 639 N N . ASP A 1 84 ? 1.933 -12.039 11.258 1 91.56 84 ASP A N 1
ATOM 640 C CA . ASP A 1 84 ? 1.562 -12.602 12.547 1 91.56 84 ASP A CA 1
ATOM 641 C C . ASP A 1 84 ? 0.245 -12.008 13.047 1 91.56 84 ASP A C 1
ATOM 643 O O . ASP A 1 84 ? 0.148 -10.797 13.273 1 91.56 84 ASP A O 1
ATOM 647 N N . PRO A 1 85 ? -0.746 -12.859 13.32 1 90.62 85 PRO A N 1
ATOM 648 C CA . PRO A 1 85 ? -2.061 -12.359 13.727 1 90.62 85 PRO A CA 1
ATOM 649 C C . PRO A 1 85 ? -2.002 -11.523 15.008 1 90.62 85 PRO A C 1
ATOM 651 O O . PRO A 1 85 ? -2.746 -10.547 15.141 1 90.62 85 PRO A O 1
ATOM 654 N N . ARG A 1 86 ? -1.173 -11.961 15.898 1 90.88 86 ARG A N 1
ATOM 655 C CA . ARG A 1 86 ? -1.052 -11.203 17.141 1 90.88 86 ARG A CA 1
ATOM 656 C C . ARG A 1 86 ? -0.494 -9.812 16.875 1 90.88 86 ARG A C 1
ATOM 658 O O . ARG A 1 86 ? -0.989 -8.828 17.438 1 90.88 86 ARG A O 1
ATOM 665 N N . GLU A 1 87 ? 0.496 -9.766 16.062 1 89.06 87 GLU A N 1
ATOM 666 C CA . GLU A 1 87 ? 1.093 -8.477 15.727 1 89.06 87 GLU A CA 1
ATOM 667 C C . GLU A 1 87 ? 0.114 -7.598 14.953 1 89.06 87 GLU A C 1
ATOM 669 O O . GLU A 1 87 ? 0.056 -6.387 15.164 1 89.06 87 GLU A O 1
ATOM 674 N N . LEU A 1 88 ? -0.596 -8.195 14.117 1 87.19 88 LEU A N 1
ATOM 675 C CA . LEU A 1 88 ? -1.588 -7.461 13.336 1 87.19 88 LEU A CA 1
ATOM 676 C C . LEU A 1 88 ? -2.633 -6.824 14.25 1 87.19 88 LEU A C 1
ATOM 678 O O . LEU A 1 88 ? -3.01 -5.668 14.047 1 87.19 88 LEU A O 1
ATOM 682 N N . ARG A 1 89 ? -3.047 -7.52 15.18 1 87.81 89 ARG A N 1
ATOM 683 C CA . ARG A 1 89 ? -4.027 -7.012 16.141 1 87.81 89 ARG A CA 1
ATOM 684 C C . ARG A 1 89 ? -3.449 -5.863 16.953 1 87.81 89 ARG A C 1
ATOM 686 O O . ARG A 1 89 ? -4.121 -4.855 17.188 1 87.81 89 ARG A O 1
ATOM 693 N N . GLN A 1 90 ? -2.248 -6.066 17.344 1 88 90 GLN A N 1
ATOM 694 C CA . GLN A 1 90 ? -1.597 -5.027 18.141 1 88 90 GLN A CA 1
ATOM 695 C C . GLN A 1 90 ? -1.463 -3.73 17.344 1 88 90 GLN A C 1
ATOM 697 O O . GLN A 1 90 ? -1.667 -2.641 17.875 1 88 90 GLN A O 1
ATOM 702 N N . CYS A 1 91 ? -1.08 -3.906 16.094 1 84.25 91 CYS A N 1
ATOM 703 C CA . CYS A 1 91 ? -0.975 -2.729 15.25 1 84.25 91 CYS A CA 1
ATOM 704 C C . CYS A 1 91 ? -2.32 -2.025 15.117 1 84.25 91 CYS A C 1
ATOM 706 O O . CYS A 1 91 ? -2.393 -0.796 15.172 1 84.25 91 CYS A O 1
ATOM 708 N N . TYR A 1 92 ? -3.338 -2.785 14.992 1 81 92 TYR A N 1
ATOM 709 C CA . TYR A 1 92 ? -4.676 -2.223 14.852 1 81 92 TYR A CA 1
ATOM 710 C C . TYR A 1 92 ? -5.078 -1.45 16.094 1 81 92 TYR A C 1
ATOM 712 O O . TYR A 1 92 ? -5.535 -0.308 16.016 1 81 92 TYR A O 1
ATOM 720 N N . LEU A 1 93 ? -4.832 -2.039 17.188 1 82.38 93 LEU A N 1
ATOM 721 C CA . LEU A 1 93 ? -5.184 -1.405 18.453 1 82.38 93 LEU A CA 1
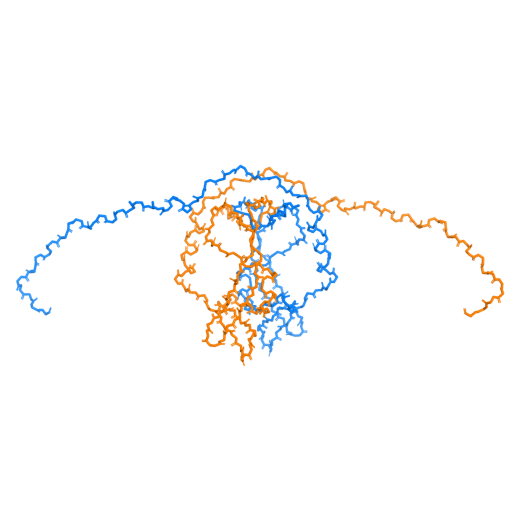ATOM 722 C C . LEU A 1 93 ? -4.391 -0.117 18.656 1 82.38 93 LEU A C 1
ATOM 724 O O . LEU A 1 93 ? -4.938 0.884 19.125 1 82.38 93 LEU A O 1
ATOM 728 N N . THR A 1 94 ? -3.182 -0.135 18.297 1 81.94 94 THR A N 1
ATOM 729 C CA . THR A 1 94 ? -2.338 1.05 18.406 1 81.94 94 THR A CA 1
ATOM 730 C C . THR A 1 94 ? -2.846 2.162 17.5 1 81.94 94 THR A C 1
ATOM 732 O O . THR A 1 94 ? -2.867 3.33 17.875 1 81.94 94 THR A O 1
ATOM 735 N N . THR A 1 95 ? -3.244 1.794 16.328 1 77.19 95 THR A N 1
ATOM 736 C CA . THR A 1 95 ? -3.732 2.773 15.367 1 77.19 95 THR A CA 1
ATOM 737 C C . THR A 1 95 ? -4.988 3.465 15.891 1 77.19 95 THR A C 1
ATOM 739 O O . THR A 1 95 ? -5.137 4.68 15.758 1 77.19 95 THR A O 1
ATOM 742 N N . VAL A 1 96 ? -5.871 2.717 16.453 1 75.5 96 VAL A N 1
ATOM 743 C CA . VAL A 1 96 ? -7.137 3.262 16.938 1 75.5 96 VAL A CA 1
ATOM 744 C C . VAL A 1 96 ? -6.887 4.145 18.156 1 75.5 96 VAL A C 1
ATOM 746 O O . VAL A 1 96 ? -7.648 5.074 18.422 1 75.5 96 VAL A O 1
ATOM 749 N N . ALA A 1 97 ? -5.84 3.893 18.734 1 76.19 97 ALA A N 1
ATOM 750 C CA . ALA A 1 97 ? -5.531 4.621 19.969 1 76.19 97 ALA A CA 1
ATOM 751 C C . ALA A 1 97 ? -4.809 5.93 19.656 1 76.19 97 ALA A C 1
ATOM 753 O O . ALA A 1 97 ? -4.703 6.805 20.516 1 76.19 97 ALA A O 1
ATOM 754 N N . LEU A 1 98 ? -4.371 6.043 18.438 1 74.19 98 LEU A N 1
ATOM 755 C CA . LEU A 1 98 ? -3.633 7.246 18.062 1 74.19 98 LEU A CA 1
ATOM 756 C C . LEU A 1 98 ? -4.574 8.438 17.922 1 74.19 98 LEU A C 1
ATOM 758 O O . LEU A 1 98 ? -5.641 8.328 17.312 1 74.19 98 LEU A O 1
ATOM 762 N N . PRO A 1 99 ? -4.262 9.508 18.625 1 66.56 99 PRO A N 1
ATOM 763 C CA . PRO A 1 99 ? -5.102 10.703 18.516 1 66.56 99 PRO A CA 1
ATOM 764 C C . PRO A 1 99 ? -5.062 11.312 17.109 1 66.56 99 PRO A C 1
ATOM 766 O O . PRO A 1 99 ? -4.023 11.266 16.438 1 66.56 99 PRO A O 1
ATOM 769 N N . PRO A 1 100 ? -6.336 11.641 16.641 1 60.69 100 PRO A N 1
ATOM 770 C CA . PRO A 1 100 ? -6.32 12.328 15.344 1 60.69 100 PRO A CA 1
ATOM 771 C C . PRO A 1 100 ? -5.5 13.617 15.367 1 60.69 100 PRO A C 1
ATOM 773 O O . PRO A 1 100 ? -5.516 14.344 16.359 1 60.69 100 PRO A O 1
ATOM 776 N N . LYS A 1 101 ? -4.52 13.656 14.508 1 59.06 101 LYS A N 1
ATOM 777 C CA . LYS A 1 101 ? -3.783 14.914 14.469 1 59.06 101 LYS A CA 1
ATOM 778 C C . LYS A 1 101 ? -4.559 15.984 13.711 1 59.06 101 LYS A C 1
ATOM 780 O O . LYS A 1 101 ? -5.195 15.688 12.695 1 59.06 101 LYS A O 1
ATOM 785 N N . PRO A 1 102 ? -4.656 17.172 14.359 1 54.72 102 PRO A N 1
ATOM 786 C CA . PRO A 1 102 ? -5.441 18.25 13.773 1 54.72 102 PRO A CA 1
ATOM 787 C C . PRO A 1 102 ? -5 18.594 12.352 1 54.72 102 PRO A C 1
ATOM 789 O O . PRO A 1 102 ? -3.83 18.406 12 1 54.72 102 PRO A O 1
ATOM 792 N N . ARG A 1 103 ? -6.016 18.922 11.32 1 53.47 103 ARG A N 1
ATOM 793 C CA . ARG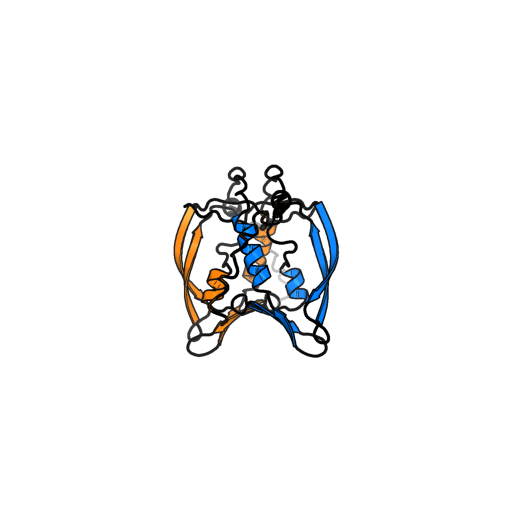 A 1 103 ? -6.02 19.344 9.922 1 53.47 103 ARG A CA 1
ATOM 794 C C . ARG A 1 103 ? -5.039 20.484 9.703 1 53.47 103 ARG A C 1
ATOM 796 O O . ARG A 1 103 ? -5.039 21.469 10.445 1 53.47 103 ARG A O 1
ATOM 803 N N . PRO A 1 104 ? -3.926 20.219 8.961 1 49.91 104 PRO A N 1
ATOM 804 C CA . PRO A 1 104 ? -3.404 21.531 8.578 1 49.91 104 PRO A CA 1
ATOM 805 C C . PRO A 1 104 ? -4.379 22.312 7.703 1 49.91 104 PRO A C 1
ATOM 807 O O . PRO A 1 104 ? -5.258 21.719 7.066 1 49.91 104 PRO A O 1
ATOM 810 N N . THR A 1 105 ? -4.316 23.594 7.676 1 45.5 105 THR A N 1
ATOM 811 C CA . THR A 1 105 ? -5.102 24.531 6.883 1 45.5 105 THR A CA 1
ATOM 812 C C . THR A 1 105 ? -5.117 24.125 5.414 1 45.5 105 THR A C 1
ATOM 814 O O . THR A 1 105 ? -4.164 23.5 4.93 1 45.5 105 THR A O 1
ATOM 817 N N . THR A 1 106 ? -6.258 24.359 4.656 1 44.69 106 THR A N 1
ATOM 818 C CA . THR A 1 106 ? -6.758 24.047 3.326 1 44.69 106 THR A CA 1
ATOM 819 C C . THR A 1 106 ? -5.703 24.344 2.264 1 44.69 106 THR A C 1
ATOM 821 O O . THR A 1 106 ? -5.25 25.484 2.139 1 44.69 106 THR A O 1
ATOM 824 N N . VAL A 1 107 ? -4.863 23.453 1.883 1 46.72 107 VAL A N 1
ATOM 825 C CA . VAL A 1 107 ? -3.994 23.734 0.744 1 46.72 107 VAL A CA 1
ATOM 826 C C . VAL A 1 107 ? -4.812 23.734 -0.545 1 46.72 107 VAL A C 1
ATOM 828 O O . VAL A 1 107 ? -5.742 22.922 -0.691 1 46.72 107 VAL A O 1
ATOM 831 N N . PRO A 1 108 ? -4.586 24.688 -1.477 1 48.66 108 PRO A N 1
ATOM 832 C CA . PRO A 1 108 ? -5.309 24.734 -2.75 1 48.66 108 PRO A CA 1
ATOM 833 C C . PRO A 1 108 ? -5.078 23.5 -3.613 1 48.66 108 PRO A C 1
ATOM 835 O O . PRO A 1 108 ? -4.016 22.875 -3.537 1 48.66 108 PRO A O 1
ATOM 838 N N . ASP A 1 109 ? -6.059 22.953 -4.285 1 50.84 109 ASP A N 1
ATOM 839 C CA . ASP A 1 109 ? -6.059 21.766 -5.152 1 50.84 109 ASP A CA 1
ATOM 840 C C . ASP A 1 109 ? -5.121 21.969 -6.34 1 50.84 109 ASP A C 1
ATOM 842 O O . ASP A 1 109 ? -5.312 22.875 -7.152 1 50.84 109 ASP A O 1
ATOM 846 N N . PRO A 1 110 ? -4.059 21.406 -6.41 1 47.12 110 PRO A N 1
ATOM 847 C CA . PRO A 1 110 ? -3.119 21.656 -7.508 1 47.12 110 PRO A CA 1
ATOM 848 C C . PRO A 1 110 ? -3.707 21.312 -8.875 1 47.12 110 PRO A C 1
ATOM 850 O O . PRO A 1 110 ? -3.158 21.703 -9.906 1 47.12 110 PRO A O 1
ATOM 853 N N . ARG A 1 111 ? -4.676 20.281 -8.906 1 47.69 111 ARG A N 1
ATOM 854 C CA . ARG A 1 111 ? -5.266 19.938 -10.195 1 47.69 111 ARG A CA 1
ATOM 855 C C . ARG A 1 111 ? -5.859 21.172 -10.875 1 47.69 111 ARG A C 1
ATOM 857 O O . ARG A 1 111 ? -6.145 21.141 -12.07 1 47.69 111 ARG A O 1
ATOM 864 N N . GLU A 1 112 ? -6.113 22.047 -10.07 1 46.22 112 GLU A N 1
ATOM 865 C CA . GLU A 1 112 ? -6.656 23.266 -10.656 1 46.22 112 GLU A CA 1
ATOM 866 C C . GLU A 1 112 ? -5.574 24.047 -11.398 1 46.22 112 GLU A C 1
ATOM 868 O O . GLU A 1 112 ? -5.859 24.734 -12.391 1 46.22 112 GLU A O 1
ATOM 873 N N . ALA A 1 113 ? -4.402 24.094 -10.891 1 41.06 113 ALA A N 1
ATOM 874 C CA . ALA A 1 113 ? -3.4 24.953 -11.508 1 41.06 113 ALA A CA 1
ATOM 875 C C . ALA A 1 113 ? -2.949 24.406 -12.859 1 41.06 113 ALA A C 1
ATOM 877 O O . ALA A 1 113 ? -2.469 25.141 -13.711 1 41.06 113 ALA A O 1
ATOM 878 N N . LEU A 1 114 ? -3.006 23.109 -12.836 1 39.66 114 LEU A N 1
ATOM 879 C CA . LEU A 1 114 ? -2.35 22.672 -14.07 1 39.66 114 LEU A CA 1
ATOM 880 C C . LEU A 1 114 ? -3.262 22.875 -15.273 1 39.66 114 LEU A C 1
ATOM 882 O O . LEU A 1 114 ? -2.982 22.359 -16.359 1 39.66 114 LEU A O 1
ATOM 886 N N . VAL A 1 115 ? -4.5 23.484 -15.062 1 35.03 115 VAL A N 1
ATOM 887 C CA . VAL A 1 115 ? -5.035 23.797 -16.375 1 35.03 115 VAL A CA 1
ATOM 888 C C . VAL A 1 115 ? -4.117 24.812 -17.078 1 35.03 115 VAL A C 1
ATOM 890 O O . VAL A 1 115 ? -4.105 25.984 -16.734 1 35.03 115 VAL A O 1
ATOM 893 N N . PRO A 1 116 ? -2.91 24.594 -17.141 1 33.16 116 PRO A N 1
ATOM 894 C CA . PRO A 1 116 ? -2.312 25.609 -18.016 1 33.16 116 PRO A CA 1
ATOM 895 C C . PRO A 1 116 ? -3.186 25.922 -19.234 1 33.16 116 PRO A C 1
ATOM 897 O O . PRO A 1 116 ? -3.812 25.016 -19.797 1 33.16 116 PRO A O 1
ATOM 900 N N . GLN A 1 117 ? -3.912 27.047 -19.188 1 32.69 117 GLN A N 1
ATOM 901 C CA . GLN A 1 117 ? -4.285 27.672 -20.453 1 32.69 117 GLN A CA 1
ATOM 902 C C . GLN A 1 117 ? -3.156 27.562 -21.484 1 32.69 117 GLN A C 1
ATOM 904 O O . GLN A 1 117 ? -2.48 28.547 -21.766 1 32.69 117 GLN A O 1
ATOM 909 N N . MET A 1 118 ? -2.215 26.812 -21.391 1 29.89 118 MET A N 1
ATOM 910 C CA . MET A 1 118 ? -1.332 26.766 -22.547 1 29.89 118 MET A CA 1
ATOM 911 C C . MET A 1 118 ? -2.127 26.516 -23.828 1 29.89 118 MET A C 1
ATOM 913 O O . MET A 1 118 ? -2.66 25.422 -24.031 1 29.89 118 MET A O 1
ATOM 917 N N . MET A 1 119 ? -2.992 27.484 -24.188 1 28 119 MET A N 1
ATOM 918 C CA . MET A 1 119 ? -3.293 27.656 -25.594 1 28 119 MET A CA 1
ATOM 919 C C . MET A 1 119 ? -2.064 27.375 -26.453 1 28 119 MET A C 1
ATOM 921 O O . MET A 1 119 ? -1.067 28.094 -26.375 1 28 119 MET A O 1
ATOM 925 N N . LEU A 1 120 ? -1.665 26.203 -26.625 1 30.69 120 LEU A N 1
ATOM 926 C CA . LEU A 1 120 ? -0.755 25.938 -27.734 1 30.69 120 LEU A CA 1
ATOM 927 C C . LEU A 1 120 ? -1.073 26.828 -28.922 1 30.69 120 LEU A C 1
ATOM 929 O O . LEU A 1 120 ? -2.131 26.688 -29.547 1 30.69 120 LEU A O 1
ATOM 933 N N . GLU A 1 121 ? -0.847 28.094 -28.734 1 30.14 121 GLU A N 1
ATOM 934 C CA . GLU A 1 121 ? -0.826 28.875 -29.969 1 30.14 121 GLU A CA 1
ATOM 935 C C . GLU A 1 121 ? -0.104 28.125 -31.078 1 30.14 121 GLU A C 1
ATOM 937 O O . GLU A 1 121 ? 0.861 27.406 -30.828 1 30.14 121 GLU A O 1
ATOM 942 N N . PRO A 1 122 ? -0.797 27.812 -32.156 1 29.39 122 PRO A N 1
ATOM 943 C CA . PRO A 1 122 ? -0.116 27.172 -33.312 1 29.39 122 PRO A CA 1
ATOM 944 C C . PRO A 1 122 ? 1.29 27.734 -33.531 1 29.39 122 PRO A C 1
ATOM 946 O O . PRO A 1 122 ? 1.562 28.891 -33.188 1 29.39 122 PRO A O 1
ATOM 949 N N . PRO A 1 123 ? 2.301 27 -33.219 1 29.56 123 PRO A N 1
ATOM 950 C CA . PRO A 1 123 ? 3.584 27.625 -33.562 1 29.56 123 PRO A CA 1
ATOM 951 C C . PRO A 1 123 ? 3.486 28.578 -34.719 1 29.56 123 PRO A C 1
ATOM 953 O O . PRO A 1 123 ? 2.818 28.281 -35.719 1 29.56 123 PRO A O 1
ATOM 956 N N . GLU A 1 124 ? 3.256 29.75 -34.438 1 31.67 124 GLU A N 1
ATOM 957 C CA . GLU A 1 124 ? 3.133 30.734 -35.5 1 31.67 124 GLU A CA 1
ATOM 958 C C . GLU A 1 124 ? 4.051 30.375 -36.688 1 31.67 124 GLU A C 1
ATOM 960 O O . GLU A 1 124 ? 3.658 30.5 -37.844 1 31.67 124 GLU A O 1
ATOM 965 N N . SER A 1 125 ? 5.41 30.609 -36.438 1 28.83 125 SER A N 1
ATOM 966 C CA . SER A 1 125 ? 6.25 30.844 -37.625 1 28.83 125 SER A CA 1
ATOM 967 C C . SER A 1 125 ? 6.566 29.531 -38.344 1 28.83 125 SER A C 1
ATOM 969 O O . SER A 1 125 ? 7.258 28.672 -37.781 1 28.83 125 SER A O 1
ATOM 971 N N . LEU A 1 126 ? 5.57 28.922 -38.938 1 29.83 126 LEU A N 1
ATOM 972 C CA . LEU A 1 126 ? 5.852 27.922 -39.969 1 29.83 126 LEU A CA 1
ATOM 973 C C . LEU A 1 126 ? 7.09 28.312 -40.781 1 29.83 126 LEU A C 1
ATOM 975 O O . LEU A 1 126 ? 7.137 29.391 -41.375 1 29.83 126 LEU A O 1
ATOM 979 N N . ILE A 1 127 ? 8.266 28.25 -40.156 1 30.66 127 ILE A N 1
ATOM 980 C CA . ILE A 1 127 ? 9.375 28.609 -41.031 1 30.66 127 ILE A CA 1
ATOM 981 C C . ILE A 1 127 ? 9.227 27.906 -42.375 1 30.66 127 ILE A C 1
ATOM 983 O O . ILE A 1 127 ? 9.133 26.672 -42.438 1 30.66 127 ILE A O 1
ATOM 987 N N . GLU A 1 128 ? 8.68 28.594 -43.312 1 29.33 128 GLU A N 1
ATOM 988 C CA . GLU A 1 128 ? 8.625 28.172 -44.719 1 29.33 128 GLU A CA 1
ATOM 989 C C . GLU A 1 128 ? 10 27.719 -45.219 1 29.33 128 GLU A C 1
ATOM 991 O O . GLU A 1 128 ? 10.961 28.484 -45.188 1 29.33 128 GLU A O 1
ATOM 996 N N . VAL A 1 129 ? 10.438 26.609 -44.75 1 34.44 129 VAL A N 1
ATOM 997 C CA . VAL A 1 129 ? 11.656 26.141 -45.406 1 34.44 129 VAL A CA 1
ATOM 998 C C . VAL A 1 129 ? 11.438 26.031 -46.906 1 34.44 129 VAL A C 1
ATOM 1000 O O . VAL A 1 129 ? 10.469 25.406 -47.344 1 34.44 129 VAL A O 1
ATOM 1003 N N . PRO A 1 130 ? 11.898 27.031 -47.531 1 26.77 130 PRO A N 1
ATOM 1004 C CA . PRO A 1 130 ? 11.781 26.984 -48.969 1 26.77 130 PRO A CA 1
ATOM 1005 C C . PRO A 1 130 ? 12.188 25.641 -49.562 1 26.77 130 PRO A C 1
ATOM 1007 O O . PRO A 1 130 ? 13.109 25 -49.062 1 26.77 130 PRO A O 1
ATOM 1010 N N . LEU A 1 131 ? 11.133 24.922 -49.969 1 29.38 131 LEU A N 1
ATOM 1011 C CA . LEU A 1 131 ? 11.469 23.797 -50.844 1 29.38 131 LEU A CA 1
ATOM 1012 C C . LEU A 1 131 ? 12.609 24.141 -51.781 1 29.38 131 LEU A C 1
ATOM 1014 O O . LEU A 1 131 ? 12.5 25.094 -52.562 1 29.38 131 LEU A O 1
ATOM 1018 N N . LYS A 1 132 ? 13.875 24.312 -51.219 1 28.34 132 LYS A N 1
ATOM 1019 C CA . LYS A 1 132 ? 14.812 24.484 -52.344 1 28.34 132 LYS A CA 1
ATOM 1020 C C . LYS A 1 132 ? 14.461 23.578 -53.5 1 28.34 132 LYS A C 1
ATOM 1022 O O . LYS A 1 132 ? 14.055 22.438 -53.312 1 28.34 132 LYS A O 1
ATOM 1027 N N . GLN A 1 133 ? 14.016 24.141 -54.531 1 29.33 133 GLN A N 1
ATOM 1028 C CA . GLN A 1 133 ? 13.75 23.578 -55.844 1 29.33 133 GLN A CA 1
ATOM 1029 C C . GLN A 1 133 ? 14.641 22.375 -56.125 1 29.33 133 GLN A C 1
ATOM 1031 O O . GLN A 1 133 ? 14.367 21.578 -57 1 29.33 133 GLN A O 1
ATOM 1036 N N . GLY A 1 134 ? 15.82 22.281 -55.531 1 30.47 134 GLY A N 1
ATOM 1037 C CA . GLY A 1 134 ? 16.547 21.344 -56.375 1 30.47 134 GLY A CA 1
ATOM 1038 C C . GLY A 1 134 ? 16.266 19.891 -56.031 1 30.47 134 GLY A C 1
ATOM 1039 O O . GLY A 1 134 ? 16.328 19.016 -56.906 1 30.47 134 GLY A O 1
ATOM 1040 N N . LYS A 1 135 ? 16.797 19.297 -54.688 1 30.94 135 LYS A N 1
ATOM 1041 C CA . LYS A 1 135 ? 16.859 17.844 -54.844 1 30.94 135 LYS A CA 1
ATOM 1042 C C . LYS A 1 135 ? 15.523 17.203 -54.469 1 30.94 135 LYS A C 1
ATOM 1044 O O . LYS A 1 135 ? 15.016 17.406 -53.344 1 30.94 135 LYS A O 1
ATOM 1049 N N . PRO A 1 136 ? 14.656 16.594 -55.281 1 31.05 136 PRO A N 1
ATOM 1050 C CA . PRO A 1 136 ? 13.406 15.828 -55.406 1 31.05 136 PRO A CA 1
ATOM 1051 C C . PRO A 1 136 ? 13.367 14.609 -54.5 1 31.05 136 PRO A C 1
ATOM 1053 O O . PRO A 1 136 ? 12.305 14.016 -54.281 1 31.05 136 PRO A O 1
ATOM 1056 N N . ASP A 1 137 ? 14.188 14.094 -53.344 1 26.69 137 ASP A N 1
ATOM 1057 C CA . ASP A 1 137 ? 13.719 12.734 -53.062 1 26.69 137 ASP A CA 1
ATOM 1058 C C . ASP A 1 137 ? 12.562 12.758 -52.062 1 26.69 137 ASP A C 1
ATOM 1060 O O . ASP A 1 137 ? 12.508 13.617 -51.188 1 26.69 137 ASP A O 1
ATOM 1064 N N . MET B 1 1 ? 19.141 18.031 -0.772 1 36.44 1 MET B N 1
ATOM 1065 C CA . MET B 1 1 ? 17.719 18.031 -1.062 1 36.44 1 MET B CA 1
ATOM 1066 C C . MET B 1 1 ? 16.953 17.125 -0.104 1 36.44 1 MET B C 1
ATOM 1068 O O . MET B 1 1 ? 17.297 15.945 0.039 1 36.44 1 MET B O 1
ATOM 1072 N N . THR B 1 2 ? 16.484 17.719 0.869 1 49.09 2 THR B N 1
ATOM 1073 C CA . THR B 1 2 ? 15.82 16.953 1.908 1 49.09 2 THR B CA 1
ATOM 1074 C C . THR B 1 2 ? 14.547 16.312 1.365 1 49.09 2 THR B C 1
ATOM 1076 O O . THR B 1 2 ? 13.664 17 0.844 1 49.09 2 THR B O 1
ATOM 1079 N N . THR B 1 3 ? 14.625 15.117 0.868 1 58.34 3 THR B N 1
ATOM 1080 C CA . THR B 1 3 ? 13.492 14.398 0.3 1 58.34 3 THR B CA 1
ATOM 1081 C C . THR B 1 3 ? 12.336 14.328 1.3 1 58.34 3 THR B C 1
ATOM 1083 O O . THR B 1 3 ? 12.531 13.938 2.451 1 58.34 3 THR B O 1
ATOM 1086 N N . ALA B 1 4 ? 11.359 15.086 0.951 1 64.38 4 ALA B N 1
ATOM 1087 C CA . ALA B 1 4 ? 10.172 15.094 1.799 1 64.38 4 ALA B CA 1
ATOM 1088 C C . ALA B 1 4 ? 9.336 13.836 1.581 1 64.38 4 ALA B C 1
ATOM 1090 O O . ALA B 1 4 ? 9.281 13.305 0.471 1 64.38 4 ALA B O 1
ATOM 1091 N N . LEU B 1 5 ? 8.883 13.242 2.688 1 66.06 5 LEU B N 1
ATOM 1092 C CA . LEU B 1 5 ? 7.941 12.125 2.619 1 66.06 5 LEU B CA 1
ATOM 1093 C C . LEU B 1 5 ? 6.512 12.633 2.451 1 66.06 5 LEU B C 1
ATOM 1095 O O . LEU B 1 5 ? 6.062 13.5 3.205 1 66.06 5 LEU B O 1
ATOM 1099 N N . THR B 1 6 ? 5.934 12.234 1.338 1 66.25 6 THR B N 1
ATOM 1100 C CA . THR B 1 6 ? 4.547 12.609 1.092 1 66.25 6 THR B CA 1
ATOM 1101 C C . THR B 1 6 ? 3.629 11.391 1.178 1 66.25 6 THR B C 1
ATOM 1103 O O . THR B 1 6 ? 4.023 10.289 0.809 1 66.25 6 THR B O 1
ATOM 1106 N N . GLY B 1 7 ? 2.408 11.719 1.736 1 65.5 7 GLY B N 1
ATOM 1107 C CA . GLY B 1 7 ? 1.408 10.664 1.766 1 65.5 7 GLY B CA 1
ATOM 1108 C C . GLY B 1 7 ? 1.161 10.117 3.156 1 65.5 7 GLY B C 1
ATOM 1109 O O . GLY B 1 7 ? 0.411 10.703 3.939 1 65.5 7 GLY B O 1
ATOM 1110 N N . PHE B 1 8 ? 2.209 9.281 3.547 1 63.81 8 PHE B N 1
ATOM 1111 C CA . PHE B 1 8 ? 2.027 8.672 4.859 1 63.81 8 PHE B CA 1
ATOM 1112 C C . PHE B 1 8 ? 2.574 9.586 5.957 1 63.81 8 PHE B C 1
ATOM 1114 O O . PHE B 1 8 ? 3.758 9.516 6.293 1 63.81 8 PHE B O 1
ATOM 1121 N N . THR B 1 9 ? 1.897 10.547 6.527 1 65.19 9 THR B N 1
ATOM 1122 C CA . THR B 1 9 ? 2.414 11.539 7.465 1 65.19 9 THR B CA 1
ATOM 1123 C C . THR B 1 9 ? 1.78 11.367 8.844 1 65.19 9 THR B C 1
ATOM 1125 O O . THR B 1 9 ? 2.199 12.008 9.805 1 65.19 9 THR B O 1
ATOM 1128 N N . GLY B 1 10 ? 0.857 10.43 8.961 1 63.44 10 GLY B N 1
ATOM 1129 C CA . GLY B 1 10 ? 0.194 10.266 10.25 1 63.44 10 GLY B CA 1
ATOM 1130 C C . GLY B 1 10 ? -0.932 11.258 10.469 1 63.44 10 GLY B C 1
ATOM 1131 O O . GLY B 1 10 ? -1.665 11.164 11.453 1 63.44 10 GLY B O 1
ATOM 1132 N N . TYR B 1 11 ? -0.983 12.227 9.719 1 65.31 11 TYR B N 1
ATOM 1133 C CA . TYR B 1 11 ? -2.055 13.203 9.852 1 65.31 11 TYR B CA 1
ATOM 1134 C C . TYR B 1 11 ? -3.389 12.617 9.406 1 65.31 11 TYR B C 1
ATOM 1136 O O . TYR B 1 11 ? -3.426 11.617 8.688 1 65.31 11 TYR B O 1
ATOM 1144 N N . SER B 1 12 ? -4.371 13.297 10.039 1 67.38 12 SER B N 1
ATOM 1145 C CA . SER B 1 12 ? -5.723 12.859 9.703 1 67.38 12 SER B CA 1
ATOM 1146 C C . SER B 1 12 ? -6.477 13.938 8.938 1 67.38 12 SER B C 1
ATOM 1148 O O . SER B 1 12 ? -6.27 15.133 9.164 1 67.38 12 SER B O 1
ATOM 1150 N N . ILE B 1 13 ? -7.207 13.484 8.016 1 73.25 13 ILE B N 1
ATOM 1151 C CA . ILE B 1 13 ? -8.078 14.375 7.262 1 73.25 13 ILE B CA 1
ATOM 1152 C C . ILE B 1 13 ? -9.523 13.906 7.379 1 73.25 13 ILE B C 1
ATOM 1154 O O . ILE B 1 13 ? -9.789 12.703 7.43 1 73.25 13 ILE B O 1
ATOM 1158 N N . SER B 1 14 ? -10.359 14.953 7.516 1 75.56 14 SER B N 1
ATOM 1159 C CA . SER B 1 14 ? -11.781 14.625 7.508 1 75.56 14 SER B CA 1
ATOM 1160 C C . SER B 1 14 ? -12.32 14.531 6.082 1 75.56 14 SER B C 1
ATOM 1162 O O . SER B 1 14 ? -12.195 15.484 5.305 1 75.56 14 SER B O 1
ATOM 1164 N N . PRO B 1 15 ? -12.875 13.438 5.84 1 81.81 15 PRO B N 1
ATOM 1165 C CA . PRO B 1 15 ? -13.445 13.336 4.488 1 81.81 15 PRO B CA 1
ATOM 1166 C C . PRO B 1 15 ? -14.648 14.25 4.285 1 81.81 15 PRO B C 1
ATOM 1168 O O . PRO B 1 15 ? -15.359 14.562 5.242 1 81.81 15 PRO B O 1
ATOM 1171 N N . LEU B 1 16 ? -14.805 14.703 3.059 1 86.44 16 LEU B N 1
ATOM 1172 C CA . LEU B 1 16 ? -15.977 15.5 2.699 1 86.44 16 LEU B CA 1
ATOM 1173 C C . LEU B 1 16 ? -17.25 14.664 2.805 1 86.44 16 LEU B C 1
ATOM 1175 O O . LEU B 1 16 ? -18.281 15.156 3.279 1 86.44 16 LEU B O 1
ATOM 1179 N N . ARG B 1 17 ? -17.172 13.477 2.379 1 90.38 17 ARG B N 1
ATOM 1180 C CA . ARG B 1 17 ? -18.297 12.547 2.4 1 90.38 17 ARG B CA 1
ATOM 1181 C C . ARG B 1 17 ? -17.812 11.109 2.178 1 90.38 17 ARG B C 1
ATOM 1183 O O . ARG B 1 17 ? -16.672 10.883 1.809 1 90.38 17 ARG B O 1
ATOM 1190 N N . THR B 1 18 ? -18.734 10.305 2.504 1 90.75 18 THR B N 1
ATOM 1191 C CA . THR B 1 18 ? -18.547 8.883 2.205 1 90.75 18 THR B CA 1
ATOM 1192 C C . THR B 1 18 ? -19.578 8.406 1.193 1 90.75 18 THR B C 1
ATOM 1194 O O . THR B 1 18 ? -20.75 8.82 1.24 1 90.75 18 THR B O 1
ATOM 1197 N N . THR B 1 19 ? -19.141 7.621 0.268 1 94.19 19 THR B N 1
ATOM 1198 C CA . THR B 1 19 ? -20.047 7.086 -0.741 1 94.19 19 THR B CA 1
ATOM 1199 C C . THR B 1 19 ? -19.719 5.625 -1.046 1 94.19 19 THR B C 1
ATOM 1201 O O . THR B 1 19 ? -18.594 5.184 -0.848 1 94.19 19 THR B O 1
ATOM 1204 N N . VAL B 1 20 ? -20.766 4.918 -1.454 1 96 20 VAL B N 1
ATOM 1205 C CA . VAL B 1 20 ? -20.578 3.529 -1.873 1 96 20 VAL B CA 1
ATOM 1206 C C . VAL B 1 20 ? -20.75 3.422 -3.387 1 96 20 VAL B C 1
ATOM 1208 O O . VAL B 1 20 ? -21.766 3.854 -3.938 1 96 20 VAL B O 1
ATOM 1211 N N . LEU B 1 21 ? -19.734 2.916 -4.066 1 96.81 21 LEU B N 1
ATOM 1212 C CA . LEU B 1 21 ? -19.75 2.779 -5.516 1 96.81 21 LEU B CA 1
ATOM 1213 C C . LEU B 1 21 ? -19.328 1.377 -5.938 1 96.81 21 LEU B C 1
ATOM 1215 O O . LEU B 1 21 ? -18.484 0.755 -5.273 1 96.81 21 LEU B O 1
ATOM 1219 N N . PRO B 1 22 ? -19.922 0.879 -7.082 1 97.5 22 PRO B N 1
ATOM 1220 C CA . PRO B 1 22 ? -19.359 -0.354 -7.645 1 97.5 22 PRO B CA 1
ATOM 1221 C C . PRO B 1 22 ? -17.969 -0.154 -8.242 1 97.5 22 PRO B C 1
ATOM 1223 O O . PRO B 1 22 ? -17.75 0.808 -8.977 1 97.5 22 PRO B O 1
ATOM 1226 N N . THR B 1 23 ? -17.062 -0.977 -7.816 1 96.88 23 THR B N 1
ATOM 1227 C CA . THR B 1 23 ? -15.695 -0.984 -8.344 1 96.88 23 THR B CA 1
ATOM 1228 C C . THR B 1 23 ? -15.422 -2.275 -9.109 1 96.88 23 THR B C 1
ATOM 1230 O O . THR B 1 23 ? -15.547 -3.369 -8.555 1 96.88 23 THR B O 1
ATOM 1233 N N . THR B 1 24 ? -15.086 -2.129 -10.414 1 96.75 24 THR B N 1
ATOM 1234 C CA . THR B 1 24 ? -14.844 -3.297 -11.25 1 96.75 24 THR B CA 1
ATOM 1235 C C . THR B 1 24 ? -13.367 -3.389 -11.641 1 96.75 24 THR B C 1
ATOM 1237 O O . THR B 1 24 ? -12.773 -2.4 -12.07 1 96.75 24 THR B O 1
ATOM 1240 N N . LEU B 1 25 ? -12.836 -4.527 -11.422 1 96.75 25 LEU B N 1
ATOM 1241 C CA . LEU B 1 25 ? -11.492 -4.816 -11.898 1 96.75 25 LEU B CA 1
ATOM 1242 C C . LEU B 1 25 ? -11.523 -5.844 -13.023 1 96.75 25 LEU B C 1
ATOM 1244 O O . LEU B 1 25 ? -12.289 -6.812 -12.969 1 96.75 25 LEU B O 1
ATOM 1248 N N . GLY B 1 26 ? -10.633 -5.637 -13.93 1 95 26 GLY B N 1
ATOM 1249 C CA . GLY B 1 26 ? -10.539 -6.57 -15.047 1 95 26 GLY B CA 1
ATOM 1250 C C . GLY B 1 26 ? -11.516 -6.254 -16.172 1 95 26 GLY B C 1
ATOM 1251 O O . GLY B 1 26 ? -12.188 -5.223 -16.141 1 95 26 GLY B O 1
ATOM 1252 N N . GLU B 1 27 ? -11.453 -7.094 -17.188 1 93.19 27 GLU B N 1
ATOM 1253 C CA . GLU B 1 27 ? -12.328 -6.984 -18.344 1 93.19 27 GLU B CA 1
ATOM 1254 C C . GLU B 1 27 ? -13.078 -8.289 -18.594 1 93.19 27 GLU B C 1
ATOM 1256 O O . GLU B 1 27 ? -12.633 -9.359 -18.172 1 93.19 27 GLU B O 1
ATOM 1261 N N . GLU B 1 28 ? -14.234 -8.141 -19.25 1 92.5 28 GLU B N 1
ATOM 1262 C CA . GLU B 1 28 ? -15 -9.336 -19.578 1 92.5 28 GLU B CA 1
ATOM 1263 C C . GLU B 1 28 ? -14.172 -10.305 -20.438 1 92.5 28 GLU B C 1
ATOM 1265 O O . GLU B 1 28 ? -13.43 -9.883 -21.312 1 92.5 28 GLU B O 1
ATOM 1270 N N . PRO B 1 29 ? -14.305 -11.57 -20.156 1 94.38 29 PRO B N 1
ATOM 1271 C CA . PRO B 1 29 ? -15.195 -12.219 -19.203 1 94.38 29 PRO B CA 1
ATOM 1272 C C . PRO B 1 29 ? -14.555 -12.367 -17.812 1 94.38 29 PRO B C 1
ATOM 1274 O O . PRO B 1 29 ? -15.18 -12.898 -16.891 1 94.38 29 PRO B O 1
ATOM 1277 N N . ARG B 1 30 ? -13.328 -11.953 -17.656 1 96.12 30 ARG B N 1
ATOM 1278 C CA . ARG B 1 30 ? -12.609 -12.117 -16.391 1 96.12 30 ARG B CA 1
ATOM 1279 C C . ARG B 1 30 ? -12.602 -10.82 -15.602 1 96.12 30 ARG B C 1
ATOM 1281 O O . ARG B 1 30 ? -11.57 -10.148 -15.508 1 96.12 30 ARG B O 1
ATOM 1288 N N . MET B 1 31 ? -13.805 -10.555 -15.055 1 96.06 31 MET B N 1
ATOM 1289 C CA . MET B 1 31 ? -13.93 -9.328 -14.281 1 96.06 31 MET B CA 1
ATOM 1290 C C . MET B 1 31 ? -14.609 -9.594 -12.945 1 96.06 31 MET B C 1
ATOM 1292 O O . MET B 1 31 ? -15.281 -10.609 -12.773 1 96.06 31 MET B O 1
ATOM 1296 N N . LYS B 1 32 ? -14.391 -8.758 -12 1 96.5 32 LYS B N 1
ATOM 1297 C CA . LYS B 1 32 ? -14.992 -8.812 -10.672 1 96.5 32 LYS B CA 1
ATOM 1298 C C . LYS B 1 32 ? -15.422 -7.426 -10.211 1 96.5 32 LYS B C 1
ATOM 1300 O O . LYS B 1 32 ? -14.672 -6.457 -10.328 1 96.5 32 LYS B O 1
ATOM 1305 N N . THR B 1 33 ? -16.719 -7.348 -9.789 1 96.94 33 THR B N 1
ATOM 1306 C CA . THR B 1 33 ? -17.266 -6.094 -9.273 1 96.94 33 THR B CA 1
ATOM 1307 C C . THR B 1 33 ? -17.594 -6.215 -7.793 1 96.94 33 THR B C 1
ATOM 1309 O O . THR B 1 33 ? -18.219 -7.191 -7.371 1 96.94 33 THR B O 1
ATOM 1312 N N . VAL B 1 34 ? -17.125 -5.219 -7.047 1 97.44 34 VAL B N 1
ATOM 1313 C CA . VAL B 1 34 ? -17.438 -5.172 -5.625 1 97.44 34 VAL B CA 1
ATOM 1314 C C . VAL B 1 34 ? -17.969 -3.783 -5.262 1 97.44 34 VAL B C 1
ATOM 1316 O O . VAL B 1 34 ? -17.641 -2.797 -5.93 1 97.44 34 VAL B O 1
ATOM 1319 N N . MET B 1 35 ? -18.766 -3.75 -4.18 1 97.88 35 MET B N 1
ATOM 1320 C CA . MET B 1 35 ? -19.219 -2.463 -3.654 1 97.88 35 MET B CA 1
ATOM 1321 C C . MET B 1 35 ? -18.188 -1.895 -2.672 1 97.88 35 MET B C 1
ATOM 1323 O O . MET B 1 35 ? -17.938 -2.488 -1.624 1 97.88 35 MET B O 1
ATOM 1327 N N . THR B 1 36 ? -17.641 -0.717 -3.062 1 96.38 36 THR B N 1
ATOM 1328 C CA . THR B 1 36 ? -16.578 -0.115 -2.266 1 96.38 36 THR B CA 1
ATOM 1329 C C . THR B 1 36 ? -17.062 1.17 -1.6 1 96.38 36 THR B C 1
ATOM 1331 O O . THR B 1 36 ? -17.75 1.978 -2.227 1 96.38 36 THR B O 1
ATOM 1334 N N . THR B 1 37 ? -16.703 1.288 -0.298 1 93.88 37 THR B N 1
ATOM 1335 C CA . THR B 1 37 ? -16.922 2.555 0.394 1 93.88 37 THR B CA 1
ATOM 1336 C C . THR B 1 37 ? -15.742 3.496 0.178 1 93.88 37 THR B C 1
ATOM 1338 O O . THR B 1 37 ? -14.617 3.182 0.559 1 93.88 37 THR B O 1
ATOM 1341 N N . PHE B 1 38 ? -16.078 4.641 -0.39 1 92.5 38 PHE B N 1
ATOM 1342 C CA . PHE B 1 38 ? -15.047 5.645 -0.635 1 92.5 38 PHE B CA 1
ATOM 1343 C C . PHE B 1 38 ? -15.195 6.82 0.321 1 92.5 38 PHE B C 1
ATOM 1345 O O . PHE B 1 38 ? -16.312 7.27 0.588 1 92.5 38 PHE B O 1
ATOM 1352 N N . MET B 1 39 ? -14.094 7.191 0.885 1 88.62 39 MET B N 1
ATOM 1353 C CA . MET B 1 39 ? -14 8.492 1.545 1 88.62 39 MET B CA 1
ATOM 1354 C C . MET B 1 39 ? -13.523 9.562 0.573 1 88.62 39 MET B C 1
ATOM 1356 O O . MET B 1 39 ? -12.43 9.453 0.012 1 88.62 39 MET B O 1
ATOM 1360 N N . VAL B 1 40 ? -14.352 10.57 0.404 1 89 40 VAL B N 1
ATOM 1361 C CA . VAL B 1 40 ? -14.031 11.609 -0.566 1 89 40 VAL B CA 1
ATOM 1362 C C . VAL B 1 40 ? -13.32 12.766 0.134 1 89 40 VAL B C 1
ATOM 1364 O O . VAL B 1 40 ? -13.828 13.312 1.113 1 89 40 VAL B O 1
ATOM 1367 N N . VAL B 1 41 ? -12.156 12.984 -0.328 1 83.38 41 VAL B N 1
ATOM 1368 C CA . VAL B 1 41 ? -11.375 14.078 0.238 1 83.38 41 VAL B CA 1
ATOM 1369 C C . VAL B 1 41 ? -11.07 15.109 -0.846 1 83.38 41 VAL B C 1
ATOM 1371 O O . VAL B 1 41 ? -10.992 14.773 -2.029 1 83.38 41 VAL B O 1
ATOM 1374 N N . ASP B 1 42 ? -11.023 16.312 -0.375 1 79.44 42 ASP B N 1
ATOM 1375 C CA . ASP B 1 42 ? -10.672 17.406 -1.285 1 79.44 42 ASP B CA 1
ATOM 1376 C C . ASP B 1 42 ? -9.227 17.844 -1.089 1 79.44 42 ASP B C 1
ATOM 1378 O O . ASP B 1 42 ? -8.961 18.812 -0.376 1 79.44 42 ASP B O 1
ATOM 1382 N N . LEU B 1 43 ? -8.328 17.125 -1.731 1 75.88 43 LEU B N 1
ATOM 1383 C CA . LEU B 1 43 ? -6.902 17.438 -1.673 1 75.88 43 LEU B CA 1
ATOM 1384 C C . LEU B 1 43 ? -6.238 17.203 -3.023 1 75.88 43 LEU B C 1
ATOM 1386 O O . LEU B 1 43 ? -6.641 16.297 -3.77 1 75.88 43 LEU B O 1
ATOM 1390 N N . PRO B 1 44 ? -5.289 18.062 -3.297 1 74.75 44 PRO B N 1
ATOM 1391 C CA . PRO B 1 44 ? -4.508 17.781 -4.504 1 74.75 44 PRO B CA 1
ATOM 1392 C C . PRO B 1 44 ? -3.799 16.422 -4.445 1 74.75 44 PRO B C 1
ATOM 1394 O O . PRO B 1 44 ? -3.154 16.109 -3.443 1 74.75 44 PRO B O 1
ATOM 1397 N N . SER B 1 45 ? -4.082 15.648 -5.496 1 77.56 45 SER B N 1
ATOM 1398 C CA . SER B 1 45 ? -3.471 14.328 -5.551 1 77.56 45 SER B CA 1
ATOM 1399 C C . SER B 1 45 ? -3.227 13.891 -6.992 1 77.56 45 SER B C 1
ATOM 1401 O O . SER B 1 45 ? -3.91 14.352 -7.91 1 77.56 45 SER B O 1
ATOM 1403 N N . ALA B 1 46 ? -2.217 13.094 -7.105 1 79.75 46 ALA B N 1
ATOM 1404 C CA . ALA B 1 46 ? -1.95 12.492 -8.406 1 79.75 46 ALA B CA 1
ATOM 1405 C C . ALA B 1 46 ? -2.977 11.406 -8.727 1 79.75 46 ALA B C 1
ATOM 1407 O O . ALA B 1 46 ? -3.084 10.969 -9.875 1 79.75 46 ALA B O 1
ATOM 1408 N N . TYR B 1 47 ? -3.705 11.055 -7.73 1 83.19 47 TYR B N 1
ATOM 1409 C CA . TYR B 1 47 ? -4.645 9.953 -7.902 1 83.19 47 TYR B CA 1
ATOM 1410 C C . TYR B 1 47 ? -6.078 10.414 -7.672 1 83.19 47 TYR B C 1
ATOM 1412 O O . TYR B 1 47 ? -6.34 11.227 -6.785 1 83.19 47 TYR B O 1
ATOM 1420 N N . ASN B 1 48 ? -6.914 9.789 -8.461 1 83.62 48 ASN B N 1
ATOM 1421 C CA . ASN B 1 48 ? -8.336 10.031 -8.234 1 83.62 48 ASN B CA 1
ATOM 1422 C C . ASN B 1 48 ? -8.914 9.062 -7.207 1 83.62 48 ASN B C 1
ATOM 1424 O O . ASN B 1 48 ? -9.891 9.383 -6.531 1 83.62 48 ASN B O 1
ATOM 1428 N N . VAL B 1 49 ? -8.281 7.902 -7.227 1 89.56 49 VAL B N 1
ATOM 1429 C CA . VAL B 1 49 ? -8.758 6.863 -6.316 1 89.56 49 VAL B CA 1
ATOM 1430 C C . VAL B 1 49 ? -7.566 6.094 -5.746 1 89.56 49 VAL B C 1
ATOM 1432 O O . VAL B 1 49 ? -6.625 5.77 -6.473 1 89.56 49 VAL B O 1
ATOM 1435 N N . ILE B 1 50 ? -7.645 5.906 -4.535 1 87.12 50 ILE B N 1
ATOM 1436 C CA . ILE B 1 50 ? -6.742 4.969 -3.877 1 87.12 50 ILE B CA 1
ATOM 1437 C C . ILE B 1 50 ? -7.539 3.803 -3.299 1 87.12 50 ILE B C 1
ATOM 1439 O O . ILE B 1 50 ? -8.43 4.004 -2.473 1 87.12 50 ILE B O 1
ATOM 1443 N N . LEU B 1 51 ? -7.203 2.637 -3.717 1 90.88 51 LEU B N 1
ATOM 1444 C CA . LEU B 1 51 ? -7.871 1.45 -3.195 1 90.88 51 LEU B CA 1
ATOM 1445 C C . LEU B 1 51 ? -7.164 0.931 -1.947 1 90.88 51 LEU B C 1
ATOM 1447 O O . LEU B 1 51 ? -5.973 0.617 -1.989 1 90.88 51 LEU B O 1
ATOM 1451 N N . GLY B 1 52 ? -7.859 0.909 -0.947 1 87.5 52 GLY B N 1
ATOM 1452 C CA . GLY B 1 52 ? -7.297 0.419 0.301 1 87.5 52 GLY B CA 1
ATOM 1453 C C . GLY B 1 52 ? -7.375 -1.089 0.441 1 87.5 52 GLY B C 1
ATOM 1454 O O . GLY B 1 52 ? -7.938 -1.769 -0.421 1 87.5 52 GLY B O 1
ATOM 1455 N N . ARG B 1 53 ? -6.887 -1.503 1.531 1 87.69 53 ARG B N 1
ATOM 1456 C CA . ARG B 1 53 ? -6.785 -2.928 1.824 1 87.69 53 ARG B CA 1
ATOM 1457 C C . ARG B 1 53 ? -8.164 -3.588 1.82 1 87.69 53 ARG B C 1
ATOM 1459 O O . ARG B 1 53 ? -8.305 -4.73 1.382 1 87.69 53 ARG B O 1
ATOM 1466 N N . SER B 1 54 ? -9.125 -2.922 2.328 1 90.5 54 SER B N 1
ATOM 1467 C CA . SER B 1 54 ? -10.469 -3.49 2.395 1 90.5 54 SER B CA 1
ATOM 1468 C C . SER B 1 54 ? -10.977 -3.873 1.009 1 90.5 54 SER B C 1
ATOM 1470 O O . SER B 1 54 ? -11.484 -4.98 0.81 1 90.5 54 SER B O 1
ATOM 1472 N N . THR B 1 55 ? -10.82 -2.934 0.119 1 95.12 55 THR B N 1
ATOM 1473 C CA . THR B 1 55 ? -11.266 -3.207 -1.244 1 95.12 55 THR B CA 1
ATOM 1474 C C . THR B 1 55 ? -10.422 -4.316 -1.871 1 95.12 55 THR B C 1
ATOM 1476 O O . THR B 1 55 ? -10.961 -5.223 -2.51 1 95.12 55 THR B O 1
ATOM 1479 N N . LEU B 1 56 ? -9.172 -4.273 -1.696 1 96.31 56 LEU B N 1
ATOM 1480 C CA . LEU B 1 56 ? -8.273 -5.281 -2.25 1 96.31 56 LEU B CA 1
ATOM 1481 C C . LEU B 1 56 ? -8.602 -6.668 -1.704 1 96.31 56 LEU B C 1
ATOM 1483 O O . LEU B 1 56 ? -8.531 -7.66 -2.432 1 96.31 56 LEU B O 1
ATOM 1487 N N . ASN B 1 57 ? -8.984 -6.688 -0.484 1 96.38 57 ASN B N 1
ATOM 1488 C CA . ASN B 1 57 ? -9.359 -7.961 0.127 1 96.38 57 ASN B CA 1
ATOM 1489 C C . ASN B 1 57 ? -10.664 -8.492 -0.444 1 96.38 57 ASN B C 1
ATOM 1491 O O . ASN B 1 57 ? -10.797 -9.695 -0.694 1 96.38 57 ASN B O 1
ATOM 1495 N N . MET B 1 58 ? -11.578 -7.602 -0.622 1 96.81 58 MET B N 1
ATOM 1496 C CA . MET B 1 58 ? -12.859 -8.016 -1.191 1 96.81 58 MET B CA 1
ATOM 1497 C C . MET B 1 58 ? -12.664 -8.648 -2.564 1 96.81 58 MET B C 1
ATOM 1499 O O . MET B 1 58 ? -13.383 -9.586 -2.928 1 96.81 58 MET B O 1
ATOM 1503 N N . ILE B 1 59 ? -11.672 -8.188 -3.234 1 97.12 59 ILE B N 1
ATOM 1504 C CA . ILE B 1 59 ? -11.422 -8.68 -4.586 1 97.12 59 ILE B CA 1
ATOM 1505 C C . ILE B 1 59 ? -10.422 -9.836 -4.535 1 97.12 59 ILE B C 1
ATOM 1507 O O . ILE B 1 59 ? -10.133 -10.461 -5.562 1 97.12 59 ILE B O 1
ATOM 1511 N N . GLN B 1 60 ? -9.898 -10.062 -3.332 1 98 60 GLN B N 1
ATOM 1512 C CA . GLN B 1 60 ? -8.844 -11.055 -3.131 1 98 60 GLN B CA 1
ATOM 1513 C C . GLN B 1 60 ? -7.672 -10.812 -4.07 1 98 60 GLN B C 1
ATOM 1515 O O . GLN B 1 60 ? -7.199 -11.734 -4.738 1 98 60 GLN B O 1
ATOM 1520 N N . ALA B 1 61 ? -7.293 -9.617 -4.121 1 98.06 61 ALA B N 1
ATOM 1521 C CA . ALA B 1 61 ? -6.27 -9.172 -5.062 1 98.06 61 ALA B CA 1
ATOM 1522 C C . ALA B 1 61 ? -4.887 -9.656 -4.641 1 98.06 61 ALA B C 1
ATOM 1524 O O . ALA B 1 61 ? -4.547 -9.641 -3.455 1 98.06 61 ALA B O 1
ATOM 1525 N N . VAL B 1 62 ? -4.16 -10.133 -5.605 1 98.38 62 VAL B N 1
ATOM 1526 C CA . VAL B 1 62 ? -2.723 -10.359 -5.5 1 98.38 62 VAL B CA 1
ATOM 1527 C C . VAL B 1 62 ? -1.97 -9.312 -6.32 1 98.38 62 VAL B C 1
ATOM 1529 O O . VAL B 1 62 ? -2.148 -9.219 -7.535 1 98.38 62 VAL B O 1
ATOM 1532 N N . VAL B 1 63 ? -1.124 -8.578 -5.617 1 97.88 63 VAL B N 1
ATOM 1533 C CA . VAL B 1 63 ? -0.556 -7.387 -6.234 1 97.88 63 VAL B CA 1
ATOM 1534 C C . VAL B 1 63 ? 0.952 -7.559 -6.402 1 97.88 63 VAL B C 1
ATOM 1536 O O . VAL B 1 63 ? 1.641 -8 -5.48 1 97.88 63 VAL B O 1
ATOM 1539 N N . SER B 1 64 ? 1.423 -7.184 -7.578 1 97.75 64 SER B N 1
ATOM 1540 C CA . SER B 1 64 ? 2.852 -7.043 -7.84 1 97.75 64 SER B CA 1
ATOM 1541 C C . SER B 1 64 ? 3.172 -5.691 -8.461 1 97.75 64 SER B C 1
ATOM 1543 O O . SER B 1 64 ? 2.881 -5.457 -9.641 1 97.75 64 SER B O 1
ATOM 1545 N N . THR B 1 65 ? 3.721 -4.879 -7.699 1 94.19 65 THR B N 1
ATOM 1546 C CA . THR B 1 65 ? 4.102 -3.586 -8.25 1 94.19 65 THR B CA 1
ATOM 1547 C C . THR B 1 65 ? 5.277 -3.734 -9.211 1 94.19 65 THR B C 1
ATOM 1549 O O . THR B 1 65 ? 5.43 -2.941 -10.148 1 94.19 65 THR B O 1
ATOM 1552 N N . TYR B 1 66 ? 6.102 -4.719 -9.062 1 95.06 66 TYR B N 1
ATOM 1553 C CA . TYR B 1 66 ? 7.207 -5.027 -9.961 1 95.06 66 TYR B CA 1
ATOM 1554 C C . TYR B 1 66 ? 6.691 -5.348 -11.359 1 95.06 66 TYR B C 1
ATOM 1556 O O . TYR B 1 66 ? 7.195 -4.812 -12.352 1 95.06 66 TYR B O 1
ATOM 1564 N N . HIS B 1 67 ? 5.703 -6.102 -11.336 1 95.5 67 HIS B N 1
ATOM 1565 C CA . HIS B 1 67 ? 5.137 -6.508 -12.617 1 95.5 67 HIS B CA 1
ATOM 1566 C C . HIS B 1 67 ? 4.02 -5.566 -13.055 1 95.5 67 HIS B C 1
ATOM 1568 O O . HIS B 1 67 ? 3.438 -5.738 -14.125 1 95.5 67 HIS B O 1
ATOM 1574 N N . LYS B 1 68 ? 3.648 -4.668 -12.164 1 94.88 68 LYS B N 1
ATOM 1575 C CA . LYS B 1 68 ? 2.605 -3.684 -12.43 1 94.88 68 LYS B CA 1
ATOM 1576 C C . LYS B 1 68 ? 1.279 -4.363 -12.766 1 94.88 68 LYS B C 1
ATOM 1578 O O . LYS B 1 68 ? 0.599 -3.977 -13.719 1 94.88 68 LYS B O 1
ATOM 1583 N N . THR B 1 69 ? 0.999 -5.359 -11.945 1 96.31 69 THR B N 1
ATOM 1584 C CA . THR B 1 69 ? -0.172 -6.18 -12.234 1 96.31 69 THR B CA 1
ATOM 1585 C C . THR B 1 69 ? -0.921 -6.523 -10.945 1 96.31 69 THR B C 1
ATOM 1587 O O . THR B 1 69 ? -0.32 -6.609 -9.875 1 96.31 69 THR B O 1
ATOM 1590 N N . ILE B 1 70 ? -2.172 -6.684 -11.117 1 97.56 70 ILE B N 1
ATOM 1591 C CA . ILE B 1 70 ? -3.061 -7.223 -10.094 1 97.56 70 ILE B CA 1
ATOM 1592 C C . ILE B 1 70 ? -3.771 -8.461 -10.633 1 97.56 70 ILE B C 1
ATOM 1594 O O . ILE B 1 70 ? -4.312 -8.445 -11.742 1 97.56 70 ILE B O 1
ATOM 1598 N N . LYS B 1 71 ? -3.744 -9.516 -9.93 1 98.19 71 LYS B N 1
ATOM 1599 C CA . LYS B 1 71 ? -4.5 -10.727 -10.25 1 98.19 71 LYS B CA 1
ATOM 1600 C C . LYS B 1 71 ? -5.574 -11 -9.203 1 98.19 71 LYS B C 1
ATOM 1602 O O . LYS B 1 71 ? -5.41 -10.648 -8.031 1 98.19 71 LYS B O 1
ATOM 1607 N N . PHE B 1 72 ? -6.609 -11.609 -9.625 1 98.31 72 PHE B N 1
ATOM 1608 C CA . PHE B 1 72 ? -7.727 -11.875 -8.734 1 98.31 72 PHE B CA 1
ATOM 1609 C C . PHE B 1 72 ? -8.594 -13.008 -9.266 1 98.31 72 PHE B C 1
ATOM 1611 O O . PHE B 1 72 ? -8.672 -13.219 -10.477 1 98.31 72 PHE B O 1
ATOM 1618 N N . PRO B 1 73 ? -9.203 -13.672 -8.367 1 97.75 73 PRO B N 1
ATOM 1619 C CA . PRO B 1 73 ? -10.086 -14.734 -8.836 1 97.75 73 PRO B CA 1
ATOM 1620 C C . PRO B 1 73 ? -11.414 -14.211 -9.375 1 97.75 73 PRO B C 1
ATOM 1622 O O . PRO B 1 73 ? -11.945 -13.227 -8.852 1 97.75 73 PRO B O 1
ATOM 1625 N N . THR B 1 74 ? -11.852 -14.828 -10.43 1 96.75 74 THR B N 1
ATOM 1626 C CA . THR B 1 74 ? -13.188 -14.57 -10.961 1 96.75 74 THR B CA 1
ATOM 1627 C C . THR B 1 74 ? -13.992 -15.859 -11.047 1 96.75 74 THR B C 1
ATOM 1629 O O . THR B 1 74 ? -13.539 -16.922 -10.602 1 96.75 74 THR B O 1
ATOM 1632 N N . SER B 1 75 ? -15.266 -15.742 -11.508 1 92.56 75 SER B N 1
ATOM 1633 C CA . SER B 1 75 ? -16.125 -16.906 -11.656 1 92.56 75 SER B CA 1
ATOM 1634 C C . SER B 1 75 ? -15.625 -17.828 -12.766 1 92.56 75 SER B C 1
ATOM 1636 O O . SER B 1 75 ? -15.945 -19.016 -12.789 1 92.56 75 SER B O 1
ATOM 1638 N N . VAL B 1 76 ? -14.922 -17.344 -13.695 1 91.81 76 VAL B N 1
ATOM 1639 C CA . VAL B 1 76 ? -14.445 -18.141 -14.82 1 91.81 76 VAL B CA 1
ATOM 1640 C C . VAL B 1 76 ? -13.016 -18.609 -14.57 1 91.81 76 VAL B C 1
ATOM 1642 O O . VAL B 1 76 ? -12.703 -19.797 -14.711 1 91.81 76 VAL B O 1
ATOM 1645 N N . ARG B 1 77 ? -12.133 -17.734 -14.328 1 93.94 77 ARG B N 1
ATOM 1646 C CA . ARG B 1 77 ? -10.711 -17.953 -14.078 1 93.94 77 ARG B CA 1
ATOM 1647 C C . ARG B 1 77 ? -10.078 -16.734 -13.406 1 93.94 77 ARG B C 1
ATOM 1649 O O . ARG B 1 77 ? -10.773 -15.961 -12.742 1 93.94 77 ARG B O 1
ATOM 1656 N N . ILE B 1 78 ? -8.812 -16.641 -13.547 1 97.12 78 ILE B N 1
ATOM 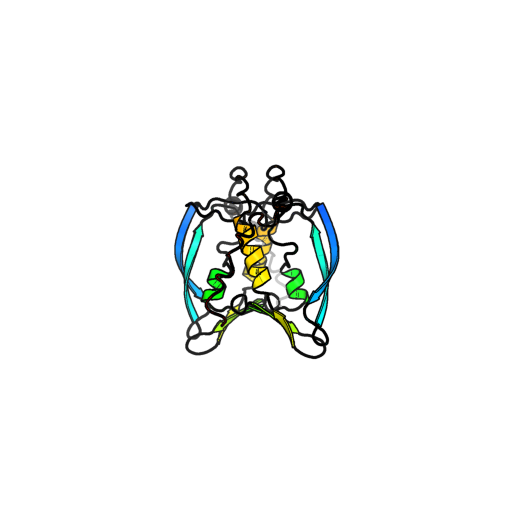1657 C CA . ILE B 1 78 ? -8.07 -15.547 -12.953 1 97.12 78 ILE B CA 1
ATOM 1658 C C . ILE B 1 78 ? -8.188 -14.305 -13.836 1 97.12 78 ILE B C 1
ATOM 1660 O O . ILE B 1 78 ? -8.016 -14.383 -15.055 1 97.12 78 ILE B O 1
ATOM 1664 N N . GLY B 1 79 ? -8.648 -13.297 -13.195 1 97.5 79 GLY B N 1
ATOM 1665 C CA . GLY B 1 79 ? -8.594 -11.992 -13.836 1 97.5 79 GLY B CA 1
ATOM 1666 C C . GLY B 1 79 ? -7.297 -11.258 -13.578 1 97.5 79 GLY B C 1
ATOM 1667 O O . GLY B 1 79 ? -6.586 -11.555 -12.617 1 97.5 79 GLY B O 1
ATOM 1668 N N . GLU B 1 80 ? -6.988 -10.328 -14.562 1 96.69 80 GLU B N 1
ATOM 1669 C CA . GLU B 1 80 ? -5.777 -9.523 -14.438 1 96.69 80 GLU B CA 1
ATOM 1670 C C . GLU B 1 80 ? -6.043 -8.07 -14.805 1 96.69 80 GLU B C 1
ATOM 1672 O O . GLU B 1 80 ? -6.863 -7.785 -15.688 1 96.69 80 GLU B O 1
ATOM 1677 N N . ALA B 1 81 ? -5.449 -7.203 -14.062 1 95.44 81 ALA B N 1
ATOM 1678 C CA . ALA B 1 81 ? -5.383 -5.785 -14.414 1 95.44 81 ALA B CA 1
ATOM 1679 C C . ALA B 1 81 ? -3.938 -5.305 -14.477 1 95.44 81 ALA B C 1
ATOM 1681 O O . ALA B 1 81 ? -3.117 -5.668 -13.633 1 95.44 81 ALA B O 1
ATOM 1682 N N . TRP B 1 82 ? -3.689 -4.457 -15.484 1 94.5 82 TRP B N 1
ATOM 1683 C CA . TRP B 1 82 ? -2.34 -3.947 -15.695 1 94.5 82 TRP B CA 1
ATOM 1684 C C . TRP B 1 82 ? -2.318 -2.424 -15.633 1 94.5 82 TRP B C 1
ATOM 1686 O O . TRP B 1 82 ? -3.283 -1.766 -16.031 1 94.5 82 TRP B O 1
ATOM 1696 N N . SER B 1 83 ? -1.225 -1.979 -15.078 1 90.94 83 SER B N 1
ATOM 1697 C CA . SER B 1 83 ? -1.048 -0.532 -15.125 1 90.94 83 SER B CA 1
ATOM 1698 C C . SER B 1 83 ? -0.699 -0.059 -16.531 1 90.94 83 SER B C 1
ATOM 1700 O O . SER B 1 83 ? 0.042 -0.731 -17.25 1 90.94 83 SER B O 1
ATOM 1702 N N . ASP B 1 84 ? -1.206 1.063 -16.828 1 91.69 84 ASP B N 1
ATOM 1703 C CA . ASP B 1 84 ? -0.84 1.741 -18.062 1 91.69 84 ASP B CA 1
ATOM 1704 C C . ASP B 1 84 ? 0.408 2.6 -17.875 1 91.69 84 ASP B C 1
ATOM 1706 O O . ASP B 1 84 ? 0.402 3.547 -17.094 1 91.69 84 ASP B O 1
ATOM 1710 N N . PRO B 1 85 ? 1.456 2.336 -18.672 1 91 85 PRO B N 1
ATOM 1711 C CA . PRO B 1 85 ? 2.713 3.068 -18.5 1 91 85 PRO B CA 1
ATOM 1712 C C . PRO B 1 85 ? 2.549 4.574 -18.672 1 91 85 PRO B C 1
ATOM 1714 O O . PRO B 1 85 ? 3.211 5.355 -17.969 1 91 85 PRO B O 1
ATOM 1717 N N . ARG B 1 86 ? 1.708 4.93 -19.609 1 91.31 86 ARG B N 1
ATOM 1718 C CA . ARG B 1 86 ? 1.486 6.355 -19.812 1 91.31 86 ARG B CA 1
ATOM 1719 C C . ARG B 1 86 ? 0.831 6.992 -18.594 1 91.31 86 ARG B C 1
ATOM 1721 O O . ARG B 1 86 ? 1.227 8.078 -18.172 1 91.31 86 ARG B O 1
ATOM 1728 N N . GLU B 1 87 ? -0.116 6.309 -18.078 1 89.31 87 GLU B N 1
ATOM 1729 C CA . GLU B 1 87 ? -0.799 6.82 -16.891 1 89.31 87 GLU B CA 1
ATOM 1730 C C . GLU B 1 87 ? 0.135 6.855 -15.688 1 89.31 87 GLU B C 1
ATOM 1732 O O . GLU B 1 87 ? 0.095 7.797 -14.891 1 89.31 87 GLU B O 1
ATOM 1737 N N . LEU B 1 88 ? 0.921 5.895 -15.586 1 87.5 88 LEU B N 1
ATOM 1738 C CA . LEU B 1 88 ? 1.881 5.836 -14.484 1 87.5 88 LEU B CA 1
ATOM 1739 C C . LEU B 1 88 ? 2.838 7.023 -14.539 1 87.5 88 LEU B C 1
ATOM 1741 O O . LEU B 1 88 ? 3.129 7.633 -13.508 1 87.5 88 LEU B O 1
ATOM 1745 N N . ARG B 1 89 ? 3.262 7.324 -15.656 1 88.12 89 ARG B N 1
ATOM 1746 C CA . ARG B 1 89 ? 4.164 8.453 -15.836 1 88.12 89 ARG B CA 1
ATOM 1747 C C . ARG B 1 89 ? 3.471 9.766 -15.492 1 88.12 89 ARG B C 1
ATOM 1749 O O . ARG B 1 89 ? 4.051 10.633 -14.828 1 88.12 89 ARG B O 1
ATOM 1756 N N . GLN B 1 90 ? 2.287 9.867 -15.938 1 88.19 90 GLN B N 1
ATOM 1757 C CA . GLN B 1 90 ? 1.531 11.078 -15.664 1 88.19 90 GLN B CA 1
ATOM 1758 C C . GLN B 1 90 ? 1.327 11.273 -14.164 1 88.19 90 GLN B C 1
ATOM 1760 O O . GLN B 1 90 ? 1.427 12.398 -13.664 1 88.19 90 GLN B O 1
ATOM 1765 N N . CYS B 1 91 ? 0.993 10.18 -13.531 1 84.31 91 CYS B N 1
ATOM 1766 C CA . CYS B 1 91 ? 0.827 10.266 -12.078 1 84.31 91 CYS B CA 1
ATOM 1767 C C . CYS B 1 91 ? 2.117 10.719 -11.406 1 84.31 91 CYS B C 1
ATOM 1769 O O . CYS B 1 91 ? 2.09 11.539 -10.492 1 84.31 91 CYS B O 1
ATOM 1771 N N . TYR B 1 92 ? 3.197 10.219 -11.875 1 80.56 92 TYR B N 1
ATOM 1772 C CA . TYR B 1 92 ? 4.492 10.57 -11.305 1 80.56 92 TYR B CA 1
ATOM 1773 C C . TYR B 1 92 ? 4.785 12.055 -11.492 1 80.56 92 TYR B C 1
ATOM 1775 O O . TYR B 1 92 ? 5.156 12.75 -10.539 1 80.56 92 TYR B O 1
ATOM 1783 N N . LEU B 1 93 ? 4.547 12.492 -12.648 1 82.44 93 LEU B N 1
ATOM 1784 C CA . LEU B 1 93 ? 4.801 13.898 -12.953 1 82.44 93 LEU B CA 1
ATOM 1785 C C . LEU B 1 93 ? 3.906 14.805 -12.117 1 82.44 93 LEU B C 1
ATOM 1787 O O . LEU B 1 93 ? 4.352 15.844 -11.625 1 82.44 93 LEU B O 1
ATOM 1791 N N . THR B 1 94 ? 2.717 14.43 -11.938 1 81.88 94 THR B N 1
ATOM 1792 C CA . THR B 1 94 ? 1.78 15.195 -11.125 1 81.88 94 THR B CA 1
ATOM 1793 C C . THR B 1 94 ? 2.236 15.234 -9.664 1 81.88 94 THR B C 1
ATOM 1795 O O . THR B 1 94 ? 2.156 16.281 -9.016 1 81.88 94 THR B O 1
ATOM 1798 N N . THR B 1 95 ? 2.699 14.133 -9.195 1 77 95 THR B N 1
ATOM 1799 C CA . THR B 1 95 ? 3.145 14.047 -7.809 1 77 95 THR B CA 1
ATOM 1800 C C . THR B 1 95 ? 4.328 14.977 -7.562 1 77 95 THR B C 1
ATOM 1802 O O . THR B 1 95 ? 4.387 15.648 -6.535 1 77 95 THR B O 1
ATOM 1805 N N . VAL B 1 96 ? 5.238 14.992 -8.453 1 75.69 96 VAL B N 1
ATOM 1806 C CA . VAL B 1 96 ? 6.441 15.805 -8.297 1 75.69 96 VAL B CA 1
ATOM 1807 C C . VAL B 1 96 ? 6.086 17.281 -8.398 1 75.69 96 VAL B C 1
ATOM 1809 O O . VAL B 1 96 ? 6.766 18.141 -7.828 1 75.69 96 VAL B O 1
ATOM 1812 N N . ALA B 1 97 ? 5.043 17.5 -9.016 1 76.06 97 ALA B N 1
ATOM 1813 C CA . ALA B 1 97 ? 4.641 18.891 -9.25 1 76.06 97 ALA B CA 1
ATOM 1814 C C . ALA B 1 97 ? 3.83 19.438 -8.07 1 76.06 97 ALA B C 1
ATOM 1816 O O . ALA B 1 97 ? 3.643 20.641 -7.945 1 76.06 97 ALA B O 1
ATOM 1817 N N . LEU B 1 98 ? 3.404 18.547 -7.23 1 74 98 LEU B N 1
ATOM 1818 C CA . LEU B 1 98 ? 2.59 18.953 -6.094 1 74 98 LEU B CA 1
ATOM 1819 C C . LEU B 1 98 ? 3.439 19.672 -5.051 1 74 98 LEU B C 1
ATOM 1821 O O . LEU B 1 98 ? 4.531 19.219 -4.711 1 74 98 LEU B O 1
ATOM 1825 N N . PRO B 1 99 ? 3.033 20.875 -4.695 1 65.75 99 PRO B N 1
ATOM 1826 C CA . PRO B 1 99 ? 3.777 21.594 -3.666 1 65.75 99 PRO B CA 1
ATOM 1827 C C . PRO B 1 99 ? 3.75 20.891 -2.311 1 65.75 99 PRO B C 1
ATOM 1829 O O . PRO B 1 99 ? 2.742 20.281 -1.952 1 65.75 99 PRO B O 1
ATOM 1832 N N . PRO B 1 100 ? 5.027 20.812 -1.729 1 60.22 100 PRO B N 1
ATOM 1833 C CA . PRO B 1 100 ? 5.016 20.25 -0.378 1 60.22 100 PRO B CA 1
ATOM 1834 C C . PRO B 1 100 ? 4.129 21.031 0.584 1 60.22 100 PRO B C 1
ATOM 1836 O O . PRO B 1 100 ? 4.074 22.266 0.511 1 60.22 100 PRO B O 1
ATOM 1839 N N . LYS B 1 101 ? 3.135 20.375 1.118 1 58.75 101 LYS B N 1
ATOM 1840 C CA . LYS B 1 101 ? 2.344 21.109 2.1 1 58.75 101 LYS B CA 1
ATOM 1841 C C . LYS B 1 101 ? 3.066 21.188 3.441 1 58.75 101 LYS B C 1
ATOM 1843 O O . LYS B 1 101 ? 3.678 20.203 3.879 1 58.75 101 LYS B O 1
ATOM 1848 N N . PRO B 1 102 ? 3.148 22.406 3.957 1 54.56 102 PRO B N 1
ATOM 1849 C CA . PRO B 1 102 ? 3.902 22.641 5.191 1 54.56 102 PRO B CA 1
ATOM 1850 C C . PRO B 1 102 ? 3.43 21.766 6.348 1 54.56 102 PRO B C 1
ATOM 1852 O O . PRO B 1 102 ? 2.264 21.359 6.387 1 54.56 102 PRO B O 1
ATOM 1855 N N . ARG B 1 103 ? 4.418 21.203 7.305 1 53.34 103 ARG B N 1
ATOM 1856 C CA . ARG B 1 103 ? 4.438 20.406 8.523 1 53.34 103 ARG B CA 1
ATOM 1857 C C . ARG B 1 103 ? 3.412 20.922 9.531 1 53.34 103 ARG B C 1
ATOM 1859 O O . ARG B 1 103 ? 3.359 22.125 9.812 1 53.34 103 ARG B O 1
ATOM 1866 N N . PRO B 1 104 ? 2.295 20.172 9.734 1 50 104 PRO B N 1
ATOM 1867 C CA . PRO B 1 104 ? 1.74 20.688 10.992 1 50 104 PRO B CA 1
ATOM 1868 C C . PRO B 1 104 ? 2.695 20.516 12.172 1 50 104 PRO B C 1
ATOM 1870 O O . PRO B 1 104 ? 3.596 19.672 12.125 1 50 104 PRO B O 1
ATOM 1873 N N . THR B 1 105 ? 2.553 21.281 13.203 1 45.75 105 THR B N 1
ATOM 1874 C CA . THR B 1 105 ? 3.309 21.266 14.453 1 45.75 105 THR B CA 1
ATOM 1875 C C . THR B 1 105 ? 3.373 19.859 15.031 1 45.75 105 THR B C 1
ATOM 1877 O O . THR B 1 105 ? 2.471 19.047 14.812 1 45.75 105 THR B O 1
ATOM 1880 N N . THR B 1 106 ? 4.535 19.453 15.68 1 44.59 106 THR B N 1
ATOM 1881 C CA . THR B 1 106 ? 5.066 18.234 16.25 1 44.59 106 THR B CA 1
ATOM 1882 C C . THR B 1 106 ? 4.043 17.578 17.172 1 44.59 106 THR B C 1
ATOM 1884 O O . THR B 1 106 ? 3.588 18.188 18.141 1 44.59 106 THR B O 1
ATOM 1887 N N . VAL B 1 107 ? 3.219 16.672 16.734 1 46.66 107 VAL B N 1
ATOM 1888 C CA . VAL B 1 107 ? 2.387 15.938 17.688 1 46.66 107 VAL B CA 1
ATOM 1889 C C . VAL B 1 107 ? 3.254 14.984 18.5 1 46.66 107 VAL B C 1
ATOM 1891 O O . VAL B 1 107 ? 4.211 14.406 17.984 1 46.66 107 VAL B O 1
ATOM 1894 N N . PRO B 1 108 ? 3.016 14.867 19.828 1 48.75 108 PRO B N 1
ATOM 1895 C CA . PRO B 1 108 ? 3.781 13.969 20.688 1 48.75 108 PRO B CA 1
ATOM 1896 C C . PRO B 1 108 ? 3.637 12.5 20.281 1 48.75 108 PRO B C 1
ATOM 1898 O O . PRO B 1 108 ? 2.598 12.102 19.75 1 48.75 108 PRO B O 1
ATOM 1901 N N . ASP B 1 109 ? 4.668 11.664 20.328 1 51.06 109 ASP B N 1
ATOM 1902 C CA . ASP B 1 109 ? 4.762 10.258 19.969 1 51.06 109 ASP B CA 1
ATOM 1903 C C . ASP B 1 109 ? 3.865 9.398 20.859 1 51.06 109 ASP B C 1
ATOM 1905 O O . ASP B 1 109 ? 4.055 9.352 22.078 1 51.06 109 ASP B O 1
ATOM 1909 N N . PRO B 1 110 ? 2.828 8.914 20.484 1 47.56 110 PRO B N 1
ATOM 1910 C CA . PRO B 1 110 ? 1.934 8.156 21.359 1 47.56 110 PRO B CA 1
ATOM 1911 C C . PRO B 1 110 ? 2.598 6.914 21.953 1 47.56 110 PRO B C 1
ATOM 1913 O O . PRO B 1 110 ? 2.092 6.34 22.906 1 47.56 110 PRO B O 1
ATOM 1916 N N . ARG B 1 111 ? 3.605 6.324 21.172 1 48.41 111 ARG B N 1
ATOM 1917 C CA . ARG B 1 111 ? 4.27 5.141 21.719 1 48.41 111 ARG B CA 1
ATOM 1918 C C . ARG B 1 111 ? 4.828 5.418 23.109 1 48.41 111 ARG B C 1
ATOM 1920 O O . ARG B 1 111 ? 5.164 4.484 23.844 1 48.41 111 ARG B O 1
ATOM 1927 N N . GLU B 1 112 ? 4.988 6.602 23.312 1 46.66 112 GLU B N 1
ATOM 1928 C CA . GLU B 1 112 ? 5.48 6.949 24.641 1 46.66 112 GLU B CA 1
ATOM 1929 C C . GLU B 1 112 ? 4.395 6.777 25.688 1 46.66 112 GLU B C 1
ATOM 1931 O O . GLU B 1 112 ? 4.688 6.457 26.844 1 46.66 112 GLU B O 1
ATOM 1936 N N . ALA B 1 113 ? 3.197 7.082 25.406 1 41.78 113 ALA B N 1
ATOM 1937 C CA . ALA B 1 113 ? 2.168 7.055 26.438 1 41.78 113 ALA B CA 1
ATOM 1938 C C . ALA B 1 113 ? 1.827 5.625 26.828 1 41.78 113 ALA B C 1
ATOM 1940 O O . ALA B 1 113 ? 1.351 5.379 27.938 1 41.78 113 ALA B O 1
ATOM 1941 N N . LEU B 1 114 ? 1.963 4.836 25.844 1 40.28 114 LEU B N 1
ATOM 1942 C CA . LEU B 1 114 ? 1.434 3.539 26.25 1 40.28 114 LEU B CA 1
ATOM 1943 C C . LEU B 1 114 ? 2.412 2.82 27.172 1 40.28 114 LEU B C 1
ATOM 1945 O O . LEU B 1 114 ? 2.258 1.624 27.438 1 40.28 114 LEU B O 1
ATOM 1949 N N . VAL B 1 115 ? 3.584 3.463 27.562 1 35.56 115 VAL B N 1
ATOM 1950 C CA . VAL B 1 115 ? 4.176 2.707 28.656 1 35.56 115 VAL B CA 1
ATOM 1951 C C . VAL B 1 115 ? 3.221 2.701 29.844 1 35.56 115 VAL B C 1
ATOM 1953 O O . VAL B 1 115 ? 3.057 3.717 30.531 1 35.56 115 VAL B O 1
ATOM 1956 N N . PRO B 1 116 ? 2.057 2.32 29.719 1 33.69 116 PRO B N 1
ATOM 1957 C CA . PRO B 1 116 ? 1.431 2.211 31.031 1 33.69 116 PRO B CA 1
ATOM 1958 C C . PRO B 1 116 ? 2.381 1.661 32.094 1 33.69 116 PRO B C 1
ATOM 1960 O O . PRO B 1 116 ? 3.188 0.774 31.812 1 33.69 116 PRO B O 1
ATOM 1963 N N . GLN B 1 117 ? 2.914 2.541 32.969 1 33.03 117 GLN B N 1
ATOM 1964 C CA . GLN B 1 117 ? 3.33 2.035 34.281 1 33.03 117 GLN B CA 1
ATOM 1965 C C . GLN B 1 117 ? 2.334 1.014 34.812 1 33.03 117 GLN B C 1
ATOM 1967 O O . GLN B 1 117 ? 1.59 1.3 35.75 1 33.03 117 GLN B O 1
ATOM 1972 N N . MET B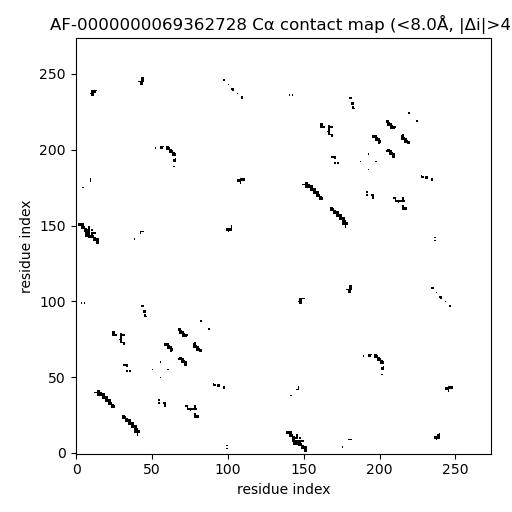 1 118 ? 1.444 0.499 34.188 1 30.39 118 MET B N 1
ATOM 1973 C CA . MET B 1 118 ? 0.682 -0.547 34.844 1 30.39 118 MET B CA 1
ATOM 1974 C C . MET B 1 118 ? 1.612 -1.589 35.469 1 30.39 118 MET B C 1
ATOM 1976 O O . MET B 1 118 ? 2.26 -2.352 34.75 1 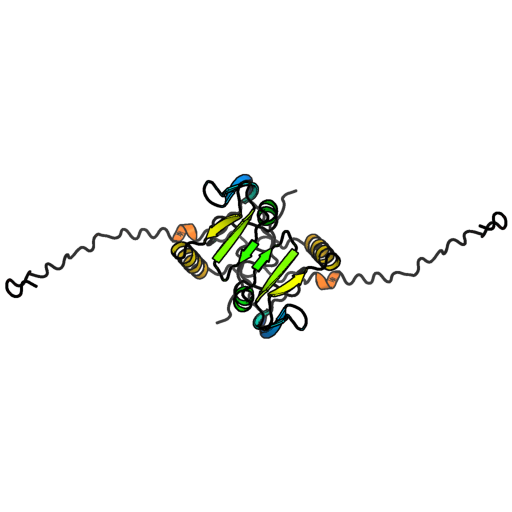30.39 118 MET B O 1
ATOM 1980 N N . MET B 1 119 ? 2.416 -1.157 36.5 1 28.28 119 MET B N 1
ATOM 1981 C CA . MET B 1 119 ? 2.814 -2.119 37.5 1 28.28 119 MET B CA 1
ATOM 1982 C C . MET B 1 119 ? 1.694 -3.117 37.781 1 28.28 119 MET B C 1
ATOM 1984 O O . MET B 1 119 ? 0.626 -2.738 38.281 1 28.28 119 MET B O 1
ATOM 1988 N N . LEU B 1 120 ? 1.41 -4 36.969 1 30.83 120 LEU B N 1
ATOM 1989 C CA . LEU B 1 120 ? 0.635 -5.141 37.438 1 30.83 120 LEU B CA 1
ATOM 1990 C C . LEU B 1 120 ? 1.001 -5.488 38.875 1 30.83 120 LEU B C 1
ATOM 1992 O O . LEU B 1 120 ? 2.121 -5.926 39.125 1 30.83 120 LEU B O 1
ATOM 1996 N N . GLU B 1 121 ? 0.648 -4.59 39.781 1 29.78 121 GLU B N 1
ATOM 1997 C CA . GLU B 1 121 ? 0.67 -5.078 41.156 1 29.78 121 GLU B CA 1
ATOM 1998 C C . GLU B 1 121 ? 0.106 -6.496 41.25 1 29.78 121 GLU B C 1
ATOM 2000 O O . GLU B 1 121 ? -0.801 -6.855 40.469 1 29.78 121 GLU B O 1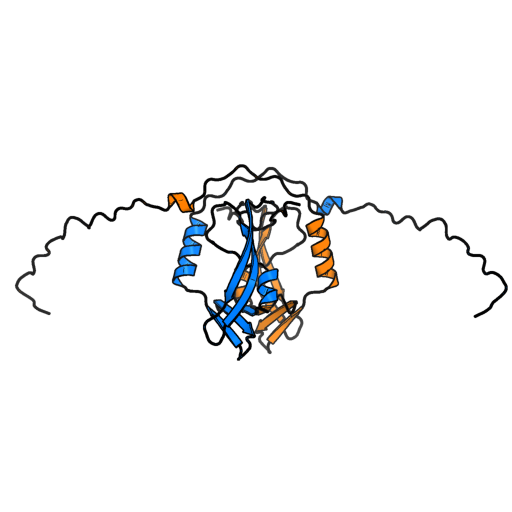
ATOM 2005 N N . PRO B 1 122 ? 0.914 -7.461 41.688 1 29.17 122 PRO B N 1
ATOM 2006 C CA . PRO B 1 122 ? 0.384 -8.812 41.875 1 29.17 122 PRO B CA 1
ATOM 2007 C C . PRO B 1 122 ? -1.04 -8.805 42.438 1 29.17 122 PRO B C 1
ATOM 2009 O O . PRO B 1 122 ? -1.434 -7.871 43.125 1 29.17 122 PRO B O 1
ATOM 2012 N N . PRO B 1 123 ? -2.016 -9.148 41.656 1 29.7 123 PRO B N 1
ATOM 2013 C CA . PRO B 1 123 ? -3.324 -9.195 42.312 1 29.7 123 PRO B CA 1
ATOM 2014 C C . PRO B 1 123 ? -3.227 -9.516 43.781 1 29.7 123 PRO B C 1
ATOM 2016 O O . PRO B 1 123 ? -2.443 -10.383 44.188 1 29.7 123 PRO B O 1
ATOM 2019 N N . GLU B 1 124 ? -3.143 -8.5 44.531 1 31.95 124 GLU B N 1
ATOM 2020 C CA . GLU B 1 124 ? -3.037 -8.734 45.969 1 31.95 124 GLU B CA 1
ATOM 2021 C C . GLU B 1 124 ? -3.797 -9.984 46.406 1 31.95 124 GLU B C 1
ATOM 2023 O O . GLU B 1 124 ? -3.297 -10.789 47.188 1 31.95 124 GLU B O 1
ATOM 2028 N N . SER B 1 125 ? -5.18 -9.828 46.5 1 28.66 125 SER B N 1
ATOM 2029 C CA . SER B 1 125 ? -5.918 -10.703 47.406 1 28.66 125 SER B CA 1
ATOM 2030 C C . SER B 1 125 ? -6.121 -12.086 46.781 1 28.66 125 SER B C 1
ATOM 2032 O O . SER B 1 125 ? -6.789 -12.227 45.75 1 28.66 125 SER B O 1
ATOM 2034 N N . LEU B 1 126 ? -5.027 -12.891 46.688 1 29.67 126 LEU B N 1
ATOM 2035 C CA . LEU B 1 126 ? -5.211 -14.328 46.531 1 29.67 126 LEU B CA 1
ATOM 2036 C C . LEU B 1 126 ? -6.453 -14.812 47.25 1 29.67 126 LEU B C 1
ATOM 2038 O O . LEU B 1 126 ? -6.578 -14.609 48.469 1 29.67 126 LEU B O 1
ATOM 2042 N N . ILE B 1 127 ? -7.641 -14.469 46.75 1 30.3 127 ILE B N 1
ATOM 2043 C CA . ILE B 1 127 ? -8.758 -15.023 47.5 1 30.3 127 ILE B CA 1
ATOM 2044 C C . ILE B 1 127 ? -8.508 -16.5 47.781 1 30.3 127 ILE B C 1
ATOM 2046 O O . ILE B 1 127 ? -8.305 -17.297 46.875 1 30.3 127 ILE B O 1
ATOM 2050 N N . GLU B 1 128 ? -7.965 -16.797 48.938 1 29.33 128 GLU B N 1
ATOM 2051 C CA . GLU B 1 128 ? -7.84 -18.156 49.469 1 29.33 128 GLU B CA 1
ATOM 2052 C C . GLU B 1 128 ? -9.156 -18.922 49.344 1 29.33 128 GLU B C 1
ATOM 2054 O O . GLU B 1 128 ? -10.18 -18.5 49.875 1 29.33 128 GLU B O 1
ATOM 2059 N N . VAL B 1 129 ? -9.492 -19.281 48.125 1 34.34 129 VAL B N 1
ATOM 2060 C CA . VAL B 1 129 ? -10.648 -20.172 48.094 1 34.34 129 VAL B CA 1
ATOM 2061 C C . VAL B 1 129 ? -10.375 -21.422 48.906 1 34.34 129 VAL B C 1
ATOM 2063 O O . VAL B 1 129 ? -9.344 -22.078 48.719 1 34.34 129 VAL B O 1
ATOM 2066 N N . PRO B 1 130 ? -10.852 -21.359 50.094 1 26.97 130 PRO B N 1
ATOM 2067 C CA . PRO B 1 130 ? -10.703 -22.547 50.906 1 26.97 130 PRO B CA 1
ATOM 2068 C C . PRO B 1 130 ? -11.039 -23.844 50.188 1 26.97 130 PRO B C 1
ATOM 2070 O O . PRO B 1 130 ? -11.961 -23.859 49.344 1 26.97 130 PRO B O 1
ATOM 2073 N N . LEU B 1 131 ? -9.922 -24.562 49.812 1 29.36 131 LEU B N 1
ATOM 2074 C CA . LEU B 1 131 ? -10.164 -25.938 49.375 1 29.36 131 LEU B CA 1
ATOM 2075 C C . LEU B 1 131 ? -11.281 -26.562 50.219 1 29.36 131 LEU B C 1
ATOM 2077 O O . LEU B 1 131 ? -11.203 -26.609 51.438 1 29.36 131 LEU B O 1
ATOM 2081 N N . LYS B 1 132 ? -12.594 -26.156 49.906 1 28.89 132 LYS B N 1
ATOM 2082 C CA . LYS B 1 132 ? -13.5 -27.016 50.688 1 28.89 132 LYS B CA 1
ATOM 2083 C C . LYS B 1 132 ? -13.055 -28.469 50.656 1 28.89 132 LYS B C 1
ATOM 2085 O O . LYS B 1 132 ? -12.578 -28.953 49.625 1 28.89 132 LYS B O 1
ATOM 2090 N N . GLN B 1 133 ? -12.633 -28.984 51.719 1 29.8 133 GLN B N 1
ATOM 2091 C CA . GLN B 1 133 ? -12.289 -30.375 52 1 29.8 133 GLN B CA 1
ATOM 2092 C C . GLN B 1 133 ? -13.117 -31.328 51.125 1 29.8 133 GLN B C 1
ATOM 2094 O O . GLN B 1 133 ? -12.734 -32.5 50.938 1 29.8 133 GLN B O 1
ATOM 2099 N N . GLY B 1 134 ? -14.336 -31.016 50.75 1 31.19 134 GLY B N 1
ATOM 2100 C CA . GLY B 1 134 ? -15.008 -32.25 50.406 1 31.19 134 GLY B CA 1
ATOM 2101 C C . GLY B 1 134 ? -14.727 -32.719 49 1 31.19 134 GLY B C 1
ATOM 2102 O O . GLY B 1 134 ? -14.68 -33.906 48.719 1 31.19 134 GLY B O 1
ATOM 2103 N N . LYS B 1 135 ? -15.352 -31.953 47.781 1 31.95 135 LYS B N 1
ATOM 2104 C CA . LYS B 1 135 ? -15.422 -32.812 46.594 1 31.95 135 LYS B CA 1
ATOM 2105 C C . LYS B 1 135 ? -14.141 -32.688 45.781 1 31.95 135 LYS B C 1
ATOM 2107 O O . LYS B 1 135 ? -13.773 -31.609 45.312 1 31.95 135 LYS B O 1
ATOM 2112 N N . PRO B 1 136 ? -13.172 -33.625 45.688 1 30.78 136 PRO B N 1
ATOM 2113 C CA . PRO B 1 136 ? -11.898 -33.969 45.062 1 30.78 136 PRO B CA 1
ATOM 2114 C C . PRO B 1 136 ? -11.977 -33.906 43.531 1 30.78 136 PRO B C 1
ATOM 2116 O O . PRO B 1 136 ? -10.938 -33.875 42.875 1 30.78 136 PRO B O 1
ATOM 2119 N N . ASP B 1 137 ? -13 -33.562 42.5 1 25.95 137 ASP B N 1
ATOM 2120 C CA . ASP B 1 137 ? -12.578 -33.969 41.188 1 25.95 137 ASP B CA 1
ATOM 2121 C C . ASP B 1 137 ? -11.766 -32.844 40.5 1 25.95 137 ASP B C 1
ATOM 2123 O O . ASP B 1 137 ? -12.016 -31.672 40.719 1 25.95 137 ASP B O 1
#

Foldseek 3Di:
DPDDDPDPDPDDDQFPDKDWDWDKDADPPAIDIDIDIDGHHDDQALDPDDDDPVNCVVQVWDDDVPQQKIWGADPVGIGMDHDDPVSVVSSVVSVVVDDDDDDDPDDDDCVVVPVPPPPVPPPPCPVPPDPPPDDDD/DPDDDPDPPPDDDQFPDKDWDWDKDADPPAIDIDIDIDGHHDDQALDPDDDDPVNCVVQVWDDDVPQQKIWGADPVGIGMDHDDPVSVVSSVVSVVVDDDDDDDPDDDDCVVVPPPPPPVPPPPCPVPPPPPPDDDD

Radius of gyration: 26.34 Å; Cα contacts (8 Å, |Δi|>4): 401; chains: 2; bounding box: 41×65×108 Å

Organism: Musa acuminata subsp. malaccensis (NCBI:txid214687)